Protein AF-0000000067438136 (afdb_homodimer)

pLDDT: mean 88.94, std 15.22, range [42.03, 98.94]

Nearest PDB structures (foldseek):
  2h4u-assembly1_A  TM=8.289E-01  e=6.063E-06  Homo sapiens
  4ord-assembly1_A  TM=8.144E-01  e=1.422E-05  Danio rerio
  5hz4-assembly1_B  TM=9.226E-01  e=1.834E-04  Staphylococcus aureus subsp. aureus Mu50
  3f5o-assembly1_B  TM=8.260E-01  e=6.230E-05  Homo sapiens
  5egj-assembly1_A  TM=9.379E-01  e=4.063E-04  Staphylococcus aureus subsp. aureus Mu50

Sequence (374 aa):
MDPHSTVLQHPYYIYLRDESQLTQVHHALQIDESKNKVSLTGNTLSGEHKIAKHPVIFSMVEHLENSNELNENKLTAIFHLGSEVCGHPGIVHGGMLATLLDENLCRCAFPLFSGKIGVTASLKIDYRSPTLANSFVVLKAWTTSKSGRKVHVKGIIETLSMNSDAPKLLAEAEMLVIEPRWADKLSMDPHSTVLQHPYYIYLRDESQLTQVHHALQIDESKNKVSLTGNTLSGEHKIAKHPVIFSMVEHLENSNELNENKLTAIFHLGSEVCGHPGIVHGGMLATLLDENLCRCAFPLFSGKIGVTASLKIDYRSPTLANSFVVLKAWTTSKSGRKVHVKGIIETLSMNSDAPKLLAEAEMLVIEPRWADKLS

Foldseek 3Di:
DAPVVVLCPDPVNVVQVPPPQKDKDFVVVPDDPVVQCVDVVSHVQEDDQGWDPDKIKIWGDDPPPPDPQQQGIKMKIKTAGGQVQCPDGFFHDPVSVVVVCLVVQLQSCQVVDPLSDWDWPDKDKDFDDTDTHRFMKMKMKTWRDDDVQKTKMKMWIWGDDDPPDDIDTGMIMITIIGDDPCSVVVD/DAPVVVLCPDPVVVVQVPDPQKDKDFVPVPDDPVVQCVDVVSHVQEDDQGWDPDKIKIWGDDPPPPDQQQQGIKMKIKTAGGQVQCPDGFFHDPVSVVVVCLVVQLQSCQVVDPLSDWDWPDKDKDFDDTDTHRFMKMKMKTWGDDDVQKTKMKMWIWGDDDPPDDIDTGMIMITIIGDDPCSVVVD

Structure (mmCIF, N/CA/C/O backbone):
data_AF-0000000067438136-model_v1
#
loop_
_entity.id
_entity.type
_entity.pdbx_description
1 polymer 'Thioesterase domain-containing protein'
#
loop_
_atom_site.group_PDB
_atom_site.id
_atom_site.type_symbol
_atom_site.label_atom_id
_atom_site.label_alt_id
_atom_site.label_comp_id
_atom_site.label_asym_id
_atom_site.label_entity_id
_atom_site.label_seq_id
_atom_site.pdbx_PDB_ins_code
_atom_site.Cartn_x
_atom_site.Cartn_y
_atom_site.Cartn_z
_atom_site.occupancy
_atom_site.B_iso_or_equiv
_atom_site.auth_seq_id
_atom_site.auth_comp_id
_atom_site.auth_asym_id
_atom_site.auth_atom_id
_atom_site.pdbx_PDB_model_num
ATOM 1 N N . MET A 1 1 ? 14.586 10.852 22.656 1 76.56 1 MET A N 1
ATOM 2 C CA . MET A 1 1 ? 13.266 11.477 22.719 1 76.56 1 MET A CA 1
ATOM 3 C C . MET A 1 1 ? 12.266 10.734 21.844 1 76.56 1 MET A C 1
ATOM 5 O O . MET A 1 1 ? 12.633 10.188 20.812 1 76.56 1 MET A O 1
ATOM 9 N N . ASP A 1 2 ? 11.102 10.562 22.328 1 92.31 2 ASP A N 1
ATOM 10 C CA . ASP A 1 2 ? 10.062 9.867 21.578 1 92.31 2 ASP A CA 1
ATOM 11 C C . ASP A 1 2 ? 9.68 10.664 20.328 1 92.31 2 ASP A C 1
ATOM 13 O O . ASP A 1 2 ? 9.727 11.898 20.328 1 92.31 2 ASP A O 1
ATOM 17 N N . PRO A 1 3 ? 9.414 10.023 19.25 1 94.56 3 PRO A N 1
ATOM 18 C CA . PRO A 1 3 ? 9.109 10.672 17.969 1 94.56 3 PRO A CA 1
ATOM 19 C C . PRO A 1 3 ? 8.023 11.742 18.109 1 94.56 3 PRO A C 1
ATOM 21 O O . PRO A 1 3 ? 8.125 12.805 17.484 1 94.56 3 PRO A O 1
ATOM 24 N N . HIS A 1 4 ? 7.066 11.508 18.922 1 94.62 4 HIS A N 1
ATOM 25 C CA . HIS A 1 4 ? 5.984 12.469 19.062 1 94.62 4 HIS A CA 1
ATOM 26 C C . HIS A 1 4 ? 6.484 13.781 19.672 1 94.62 4 HIS A C 1
ATOM 28 O O . HIS A 1 4 ? 6.18 14.859 19.156 1 94.62 4 HIS A O 1
ATOM 34 N N . SER A 1 5 ? 7.246 13.672 20.672 1 95.62 5 SER A N 1
ATOM 35 C CA . SER A 1 5 ? 7.809 14.852 21.312 1 95.62 5 SER A CA 1
ATOM 36 C C . SER A 1 5 ? 8.711 15.633 20.359 1 95.62 5 SER A C 1
ATOM 38 O O . SER A 1 5 ? 8.727 16.859 20.375 1 95.62 5 SER A O 1
ATOM 40 N N . THR A 1 6 ? 9.422 14.898 19.547 1 95.12 6 THR A N 1
ATOM 41 C CA . THR A 1 6 ? 10.289 15.523 18.562 1 95.12 6 THR A CA 1
ATOM 42 C C . THR A 1 6 ? 9.477 16.359 17.578 1 95.12 6 THR A C 1
ATOM 44 O O . THR A 1 6 ? 9.844 17.5 17.266 1 95.12 6 THR A O 1
ATOM 47 N N . VAL A 1 7 ? 8.312 15.844 17.094 1 95.94 7 VAL A N 1
ATOM 48 C CA . VAL A 1 7 ? 7.477 16.531 16.125 1 95.94 7 VAL A CA 1
ATOM 49 C C . VAL A 1 7 ? 6.879 17.797 16.75 1 95.94 7 VAL A C 1
ATOM 51 O O . VAL A 1 7 ? 6.855 18.859 16.125 1 95.94 7 VAL A O 1
ATOM 54 N N . LEU A 1 8 ? 6.496 17.734 18.062 1 95.5 8 LEU A N 1
ATOM 55 C CA . LEU A 1 8 ? 5.816 18.844 18.734 1 95.5 8 LEU A CA 1
ATOM 56 C C . LEU A 1 8 ? 6.75 20.031 18.906 1 95.5 8 LEU A C 1
ATOM 58 O O . LEU A 1 8 ? 6.297 21.156 19.125 1 95.5 8 LEU A O 1
ATOM 62 N N . GLN A 1 9 ? 8.023 19.734 18.797 1 95.75 9 GLN A N 1
ATOM 63 C CA . GLN A 1 9 ? 9 20.812 18.953 1 95.75 9 GLN A CA 1
ATOM 64 C C . GLN A 1 9 ? 9.484 21.312 17.609 1 95.75 9 GLN A C 1
ATOM 66 O O . GLN A 1 9 ? 10.188 22.328 17.531 1 95.75 9 GLN A O 1
ATOM 71 N N . HIS A 1 10 ? 9.148 20.656 16.562 1 95.56 10 HIS A N 1
ATOM 72 C CA . HIS A 1 10 ? 9.617 21.016 15.234 1 95.56 10 HIS A CA 1
ATOM 73 C C . HIS A 1 10 ? 8.945 22.297 14.75 1 95.56 10 HIS A C 1
ATOM 75 O O . HIS A 1 10 ? 7.738 22.484 14.922 1 95.56 10 HIS A O 1
ATOM 81 N N . PRO A 1 11 ? 9.719 23.203 14.094 1 94.81 11 PRO A N 1
ATOM 82 C CA . PRO A 1 11 ? 9.156 24.453 13.609 1 94.81 11 PRO A CA 1
ATOM 83 C C . PRO A 1 11 ? 7.977 24.25 12.664 1 94.81 11 PRO A C 1
ATOM 85 O O . PRO A 1 11 ? 7.035 25.047 12.664 1 94.81 11 PRO A O 1
ATOM 88 N N . TYR A 1 12 ? 8.008 23.25 11.891 1 95.06 12 TYR A N 1
ATOM 89 C CA . TYR A 1 12 ? 6.922 23 10.945 1 95.06 12 TYR A CA 1
ATOM 90 C C . TYR A 1 12 ? 5.629 22.688 11.68 1 95.06 12 TYR A C 1
ATOM 92 O O . TYR A 1 12 ? 4.555 23.141 11.281 1 95.06 12 TYR A O 1
ATOM 100 N N . TYR A 1 13 ? 5.723 21.875 12.727 1 96.12 13 TYR A N 1
ATOM 101 C CA . TYR A 1 13 ? 4.547 21.578 13.539 1 96.12 13 TYR A CA 1
ATOM 102 C C . TYR A 1 13 ? 3.986 22.859 14.156 1 96.12 13 TYR A C 1
ATOM 104 O O . TYR A 1 13 ? 2.773 23.078 14.156 1 96.12 13 TYR A O 1
ATOM 112 N N . ILE A 1 14 ? 4.836 23.641 14.695 1 96.12 14 ILE A N 1
ATOM 113 C CA . ILE A 1 14 ? 4.426 24.891 15.312 1 96.12 14 ILE A CA 1
ATOM 114 C C . ILE A 1 14 ? 3.721 25.766 14.289 1 96.12 14 ILE A C 1
ATOM 116 O O . ILE A 1 14 ? 2.691 26.391 14.578 1 96.12 14 ILE A O 1
ATOM 120 N N . TYR A 1 15 ? 4.332 25.812 13.102 1 95.56 15 TYR A N 1
ATOM 121 C CA . TYR A 1 15 ? 3.709 26.547 12.008 1 95.56 15 TYR A CA 1
ATOM 122 C C . TYR A 1 15 ? 2.301 26.031 11.734 1 95.56 15 TYR A C 1
ATOM 124 O O . TYR A 1 15 ? 1.354 26.812 11.648 1 95.56 15 TYR A O 1
ATOM 132 N N . LEU A 1 16 ? 2.072 24.703 11.602 1 95.5 16 LEU A N 1
ATOM 133 C CA . LEU A 1 16 ? 0.771 24.094 11.336 1 95.5 16 LEU A CA 1
ATOM 134 C C . LEU A 1 16 ? -0.209 24.391 12.469 1 95.5 16 LEU A C 1
ATOM 136 O O . LEU A 1 16 ? -1.368 24.734 12.211 1 95.5 16 LEU A O 1
ATOM 140 N N . ARG A 1 17 ? 0.26 24.281 13.656 1 94.81 17 ARG A N 1
ATOM 141 C CA . ARG A 1 17 ? -0.554 24.5 14.844 1 94.81 17 ARG A CA 1
ATOM 142 C C . ARG A 1 17 ? -1.063 25.938 14.914 1 94.81 17 ARG A C 1
ATOM 144 O O . ARG A 1 17 ? -2.195 26.172 15.336 1 94.81 17 ARG A O 1
ATOM 151 N N . ASP A 1 18 ? -0.313 26.844 14.469 1 95.19 18 ASP A N 1
ATOM 152 C CA . ASP A 1 18 ? -0.629 28.266 14.602 1 95.19 18 ASP A CA 1
ATOM 153 C C . ASP A 1 18 ? -1.419 28.766 13.391 1 95.19 18 ASP A C 1
ATOM 155 O O . ASP A 1 18 ? -1.934 29.891 13.398 1 95.19 18 ASP A O 1
ATOM 159 N N . GLU A 1 19 ? -1.467 27.969 12.344 1 91.31 19 GLU A N 1
ATOM 160 C CA . GLU A 1 19 ? -2.238 28.359 11.164 1 91.31 19 GLU A CA 1
ATOM 161 C C . GLU A 1 19 ? -3.736 28.281 11.438 1 91.31 19 GLU A C 1
ATOM 163 O O . GLU A 1 19 ? -4.285 27.203 11.648 1 91.31 19 GLU A O 1
ATOM 168 N N . SER A 1 20 ? -4.43 29.375 11.352 1 86.19 20 SER A N 1
ATOM 169 C CA . SER A 1 20 ? -5.816 29.5 11.789 1 86.19 20 SER A CA 1
ATOM 170 C C . SER A 1 20 ? -6.754 28.672 10.914 1 86.19 20 SER A C 1
ATOM 172 O O . SER A 1 20 ? -7.832 28.266 11.359 1 86.19 20 SER A O 1
ATOM 174 N N . GLN A 1 21 ? -6.434 28.406 9.75 1 87 21 GLN A N 1
ATOM 175 C CA . GLN A 1 21 ? -7.312 27.703 8.82 1 87 21 GLN A CA 1
ATOM 176 C C . GLN A 1 21 ? -7.195 26.188 8.992 1 87 21 GLN A C 1
ATOM 178 O O . GLN A 1 21 ? -7.969 25.438 8.398 1 87 21 GLN A O 1
ATOM 183 N N . LEU A 1 22 ? -6.195 25.75 9.766 1 90 22 LEU A N 1
ATOM 184 C CA . LEU A 1 22 ? -5.953 24.328 9.945 1 90 22 LEU A CA 1
ATOM 185 C C . LEU A 1 22 ? -6.52 23.844 11.273 1 90 22 LEU A C 1
ATOM 187 O O . LEU A 1 22 ? -6.473 24.562 12.273 1 90 22 LEU A O 1
ATOM 191 N N . THR A 1 23 ? -7.082 22.672 11.234 1 90.19 23 THR A N 1
ATOM 192 C CA . THR A 1 23 ? -7.547 21.984 12.438 1 90.19 23 THR A CA 1
ATOM 193 C C . THR A 1 23 ? -6.793 20.688 12.648 1 90.19 23 THR A C 1
ATOM 195 O O . THR A 1 23 ? -6.637 19.891 11.711 1 90.19 23 THR A O 1
ATOM 198 N N . GLN A 1 24 ? -6.254 20.516 13.812 1 90.75 24 GLN A N 1
ATOM 199 C CA . GLN A 1 24 ? -5.613 19.234 14.133 1 90.75 24 GLN A CA 1
ATOM 200 C C . GLN A 1 24 ? -6.652 18.141 14.328 1 90.75 24 GLN A C 1
ATOM 202 O O . GLN A 1 24 ? -7.586 18.297 15.117 1 90.75 24 GLN A O 1
ATOM 207 N N . VAL A 1 25 ? -6.43 17.109 13.523 1 84.31 25 VAL A N 1
ATOM 208 C CA . VAL A 1 25 ? -7.348 15.984 13.562 1 84.31 25 VAL A CA 1
ATOM 209 C C . VAL A 1 25 ? -6.93 15.016 14.672 1 84.31 25 VAL A C 1
ATOM 211 O O . VAL A 1 25 ? -5.742 14.75 14.852 1 84.31 25 VAL A O 1
ATOM 214 N N . HIS A 1 26 ? -7.73 14.641 15.617 1 68.44 26 HIS A N 1
ATOM 215 C CA . HIS A 1 26 ? -7.391 13.719 16.688 1 68.44 26 HIS A CA 1
ATOM 216 C C . HIS A 1 26 ? -7.98 12.336 16.438 1 68.44 26 HIS A C 1
ATOM 218 O O . HIS A 1 26 ? -9.188 12.195 16.234 1 68.44 26 HIS A O 1
ATOM 224 N N . HIS A 1 27 ? -7.422 11.555 15.547 1 55.09 27 HIS A N 1
ATOM 225 C CA . HIS A 1 27 ? -7.945 10.234 15.211 1 55.09 27 HIS A CA 1
ATOM 226 C C . HIS A 1 27 ? -8.156 9.383 16.453 1 55.09 27 HIS A C 1
ATOM 228 O O . HIS A 1 27 ? -9.07 8.562 16.5 1 55.09 27 HIS A O 1
ATOM 234 N N . ALA A 1 28 ? -7.078 9.117 17.266 1 46.91 28 ALA A N 1
ATOM 235 C CA . ALA A 1 28 ? -7.148 8.141 18.344 1 46.91 28 ALA A CA 1
ATOM 236 C C . ALA A 1 28 ? -8.422 8.328 19.172 1 46.91 28 ALA A C 1
ATOM 238 O O . ALA A 1 28 ? -9.008 7.352 19.641 1 46.91 28 ALA A O 1
ATOM 239 N N . LEU A 1 29 ? -8.703 9.5 19.438 1 44.38 29 LEU A N 1
ATOM 240 C CA . LEU A 1 29 ? -9.656 9.68 20.531 1 44.38 29 LEU A CA 1
ATOM 241 C C . LEU A 1 29 ? -11.039 9.172 20.125 1 44.38 29 LEU A C 1
ATOM 243 O O . LEU A 1 29 ? -11.867 8.883 21 1 44.38 29 LEU A O 1
ATOM 247 N N . GLN A 1 30 ? -11.281 9 18.797 1 47.78 30 GLN A N 1
ATOM 248 C CA . GLN A 1 30 ? -12.672 8.625 18.578 1 47.78 30 GLN A CA 1
ATOM 249 C C . GLN A 1 30 ? -12.789 7.168 18.156 1 47.78 30 GLN A C 1
ATOM 251 O O . GLN A 1 30 ? -13.891 6.672 17.906 1 47.78 30 GLN A O 1
ATOM 256 N N . ILE A 1 31 ? -11.602 6.523 17.953 1 52.44 31 ILE A N 1
ATOM 257 C CA . ILE A 1 31 ? -11.836 5.164 17.484 1 52.44 31 ILE A CA 1
ATOM 258 C C . ILE A 1 31 ? -12.094 4.238 18.672 1 52.44 31 ILE A C 1
ATOM 260 O O . ILE A 1 31 ? -11.312 4.219 19.625 1 52.44 31 ILE A O 1
ATOM 264 N N . ASP A 1 32 ? -13.242 3.697 18.656 1 55.53 32 ASP A N 1
ATOM 265 C CA . ASP A 1 32 ? -13.617 2.6 19.547 1 55.53 32 ASP A CA 1
ATOM 266 C C . ASP A 1 32 ? -12.5 1.554 19.625 1 55.53 32 ASP A C 1
ATOM 268 O O . ASP A 1 32 ? -11.945 1.161 18.594 1 55.53 32 ASP A O 1
ATOM 272 N N . GLU A 1 33 ? -11.992 1.316 20.812 1 55.69 33 GLU A N 1
ATOM 273 C CA . GLU A 1 33 ? -10.922 0.364 21.094 1 55.69 33 GLU A CA 1
ATOM 274 C C . GLU A 1 33 ? -11.086 -0.914 20.281 1 55.69 33 GLU A C 1
ATOM 276 O O . GLU A 1 33 ? -10.094 -1.503 19.844 1 55.69 33 GLU A O 1
ATOM 281 N N . SER A 1 34 ? -12.375 -1.418 20.203 1 55.47 34 SER A N 1
ATOM 282 C CA . SER A 1 34 ? -12.602 -2.668 19.484 1 55.47 34 SER A CA 1
ATOM 283 C C . SER A 1 34 ? -12.242 -2.533 18.016 1 55.47 34 SER A C 1
ATOM 285 O O . SER A 1 34 ? -11.742 -3.48 17.406 1 55.47 34 SER A O 1
ATOM 287 N N . LYS A 1 35 ? -12.453 -1.357 17.438 1 60.62 35 LYS A N 1
ATOM 288 C CA . LYS A 1 35 ? -12.172 -1.143 16.031 1 60.62 35 LYS A CA 1
ATOM 289 C C . LYS A 1 35 ? -10.672 -0.999 15.773 1 60.62 35 LYS A C 1
ATOM 291 O O . LYS A 1 35 ? -10.188 -1.335 14.695 1 60.62 35 LYS A O 1
ATOM 296 N N . ASN A 1 36 ? -10.078 -0.774 16.906 1 69.12 36 ASN A N 1
ATOM 297 C CA . ASN A 1 36 ? -8.648 -0.502 16.781 1 69.12 36 ASN A CA 1
ATOM 298 C C . ASN A 1 36 ? -7.848 -1.787 16.578 1 69.12 36 ASN A C 1
ATOM 300 O O . ASN A 1 36 ? -6.852 -1.796 15.859 1 69.12 36 ASN A O 1
ATOM 304 N N . LYS A 1 37 ? -8.43 -2.938 17.031 1 79 37 LYS A N 1
ATOM 305 C CA . LYS A 1 37 ? -7.637 -4.16 16.969 1 79 37 LYS A CA 1
ATOM 306 C C . LYS A 1 37 ? -7.57 -4.707 15.555 1 79 37 LYS A C 1
ATOM 308 O O . LYS A 1 37 ? -6.605 -5.375 15.188 1 79 37 LYS A O 1
ATOM 313 N N . VAL A 1 38 ? -8.445 -4.266 14.766 1 89.25 38 VAL A N 1
ATOM 314 C CA . VAL A 1 38 ? -8.531 -4.855 13.438 1 89.25 38 VAL A CA 1
ATOM 315 C C . VAL A 1 38 ? -8.023 -3.857 12.398 1 89.25 38 VAL A C 1
ATOM 317 O O . VAL A 1 38 ? -8.008 -4.152 11.203 1 89.25 38 VAL A O 1
ATOM 320 N N . SER A 1 39 ? -7.496 -2.773 12.844 1 93.56 39 SER A N 1
ATOM 321 C CA . SER A 1 39 ? -7.094 -1.688 11.953 1 93.56 39 SER A CA 1
ATOM 322 C C . SER A 1 39 ? -5.648 -1.86 11.484 1 93.56 39 SER A C 1
ATOM 324 O O . SER A 1 39 ? -4.734 -1.939 12.305 1 93.56 39 SER A O 1
ATOM 326 N N . LEU A 1 40 ? -5.453 -1.845 10.188 1 97.12 40 LEU A N 1
ATOM 327 C CA . LEU A 1 40 ? -4.117 -1.949 9.609 1 97.12 40 LEU A CA 1
ATOM 328 C C . LEU A 1 40 ? -3.221 -0.822 10.117 1 97.12 40 LEU A C 1
ATOM 330 O O . LEU A 1 40 ? -2.176 -1.076 10.719 1 97.12 40 LEU A O 1
ATOM 334 N N . THR A 1 41 ? -3.617 0.44 9.977 1 95.62 41 THR A N 1
ATOM 335 C CA . THR A 1 41 ? -2.764 1.579 10.297 1 95.62 41 THR A CA 1
ATOM 336 C C . THR A 1 41 ? -2.854 1.92 11.781 1 95.62 41 THR A C 1
ATOM 338 O O . THR A 1 41 ? -1.868 2.35 12.383 1 95.62 41 THR A O 1
ATOM 341 N N . GLY A 1 42 ? -4.027 1.694 12.336 1 93.12 42 GLY A N 1
ATOM 342 C CA . GLY A 1 42 ? -4.242 2.096 13.719 1 93.12 42 GLY A CA 1
ATOM 343 C C . GLY A 1 42 ? -3.691 1.099 14.719 1 93.12 42 GLY A C 1
ATOM 344 O O . GLY A 1 42 ? -3.463 1.441 15.883 1 93.12 42 GLY A O 1
ATOM 345 N N . ASN A 1 43 ? -3.443 -0.117 14.273 1 94.5 43 ASN A N 1
ATOM 346 C CA . ASN A 1 43 ? -2.986 -1.144 15.203 1 94.5 43 ASN A CA 1
ATOM 347 C C . ASN A 1 43 ? -1.805 -1.927 14.641 1 94.5 43 ASN A C 1
ATOM 349 O O . ASN A 1 43 ? -0.672 -1.765 15.102 1 94.5 43 ASN A O 1
ATOM 353 N N . THR A 1 44 ? -1.98 -2.643 13.617 1 96.81 44 THR A N 1
ATOM 354 C CA . THR A 1 44 ? -0.986 -3.574 13.094 1 96.81 44 THR A CA 1
ATOM 355 C C . THR A 1 44 ? 0.305 -2.844 12.734 1 96.81 44 THR A C 1
ATOM 357 O O . THR A 1 44 ? 1.399 -3.328 13.031 1 96.81 44 THR A O 1
ATOM 360 N N . LEU A 1 45 ? 0.151 -1.653 12.141 1 97.75 45 LEU A N 1
ATOM 361 C CA . LEU A 1 45 ? 1.32 -0.913 11.68 1 97.75 45 LEU A CA 1
ATOM 362 C C . LEU A 1 45 ? 1.722 0.156 12.688 1 97.75 45 LEU A C 1
ATOM 364 O O . LEU A 1 45 ? 2.686 0.893 12.469 1 97.75 45 LEU A O 1
ATOM 368 N N . SER A 1 46 ? 0.978 0.243 13.773 1 96.25 46 SER A N 1
ATOM 369 C CA . SER A 1 46 ? 1.261 1.248 14.797 1 96.25 46 SER A CA 1
ATOM 370 C C . SER A 1 46 ? 2.119 0.673 15.914 1 96.25 46 SER A C 1
ATOM 372 O O . SER A 1 46 ? 1.846 -0.42 16.422 1 96.25 46 SER A O 1
ATOM 374 N N . GLY A 1 47 ? 3.209 1.304 16.281 1 95 47 GLY A N 1
ATOM 375 C CA . GLY A 1 47 ? 4.023 0.849 17.391 1 95 47 GLY A CA 1
ATOM 376 C C . GLY A 1 47 ? 5.477 1.265 17.281 1 95 47 GLY A C 1
ATOM 377 O O . GLY A 1 47 ? 5.863 1.94 16.328 1 95 47 GLY A O 1
ATOM 378 N N . GLU A 1 48 ? 6.152 0.679 18.25 1 92.81 48 GLU A N 1
ATOM 379 C CA . GLU A 1 48 ? 7.586 0.943 18.266 1 92.81 48 GLU A CA 1
ATOM 380 C C . GLU A 1 48 ? 8.273 0.367 17.031 1 92.81 48 GLU A C 1
ATOM 382 O O . GLU A 1 48 ? 8.062 -0.798 16.688 1 92.81 48 GLU A O 1
ATOM 387 N N . HIS A 1 49 ? 9 1.086 16.25 1 95.69 49 HIS A N 1
ATOM 388 C CA . HIS A 1 49 ? 9.812 0.7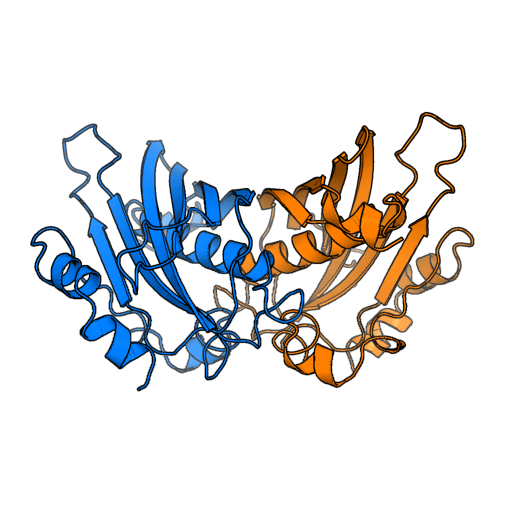24 15.086 1 95.69 49 HIS A CA 1
ATOM 389 C C . HIS A 1 49 ? 8.961 0.578 13.836 1 95.69 49 HIS A C 1
ATOM 391 O O . HIS A 1 49 ? 9.438 0.1 12.805 1 95.69 49 HIS A O 1
ATOM 397 N N . LYS A 1 50 ? 7.633 0.881 13.992 1 97.94 50 LYS A N 1
ATOM 398 C CA . LYS A 1 50 ? 6.695 0.918 12.875 1 97.94 50 LYS A CA 1
ATOM 399 C C . LYS A 1 50 ? 6.242 2.348 12.586 1 97.94 50 LYS A C 1
ATOM 401 O O . LYS A 1 50 ? 7.07 3.252 12.461 1 97.94 50 LYS A O 1
ATOM 406 N N . ILE A 1 51 ? 4.957 2.584 12.422 1 97.75 51 ILE A N 1
ATOM 407 C CA . ILE A 1 51 ? 4.465 3.957 12.484 1 97.75 51 ILE A CA 1
ATOM 408 C C . ILE A 1 51 ? 4.387 4.406 13.945 1 97.75 51 ILE A C 1
ATOM 410 O O . ILE A 1 51 ? 3.65 3.82 14.742 1 97.75 51 ILE A O 1
ATOM 414 N N . ALA A 1 52 ? 5.176 5.398 14.242 1 97 52 ALA A N 1
ATOM 415 C CA . ALA A 1 52 ? 5.184 5.883 15.617 1 97 52 ALA A CA 1
ATOM 416 C C . ALA A 1 52 ? 3.783 6.285 16.062 1 97 52 ALA A C 1
ATOM 418 O O . ALA A 1 52 ? 3.027 6.887 15.305 1 97 52 ALA A O 1
ATOM 419 N N . LYS A 1 53 ? 3.557 5.965 17.344 1 93.06 53 LYS A N 1
ATOM 420 C CA . LYS A 1 53 ? 2.252 6.309 17.906 1 93.06 53 LYS A CA 1
ATOM 421 C C . LYS A 1 53 ? 2.043 7.816 17.938 1 93.06 53 LYS A C 1
ATOM 423 O O . LYS A 1 53 ? 3.004 8.578 18.062 1 93.06 53 LYS A O 1
ATOM 428 N N . HIS A 1 54 ? 0.765 8.172 17.703 1 89.81 54 HIS A N 1
ATOM 429 C CA . HIS A 1 54 ? 0.287 9.547 17.797 1 89.81 54 HIS A CA 1
ATOM 430 C C . HIS A 1 54 ? 0.804 10.391 16.625 1 89.81 54 HIS A C 1
ATOM 432 O O . HIS A 1 54 ? 1.428 11.43 16.844 1 89.81 54 HIS A O 1
ATOM 438 N N . PRO A 1 55 ? 0.568 10.023 15.414 1 92.88 55 PRO A N 1
ATOM 439 C CA . PRO A 1 55 ? 0.876 10.93 14.305 1 92.88 55 PRO A CA 1
ATOM 440 C C . PRO A 1 55 ? 0.151 12.273 14.414 1 92.88 55 PRO A C 1
ATOM 442 O O . PRO A 1 55 ? -0.882 12.359 15.078 1 92.88 55 PRO A O 1
ATOM 445 N N . VAL A 1 56 ? 0.708 13.297 13.859 1 94.25 56 VAL A N 1
ATOM 446 C CA . VAL A 1 56 ? 0.084 14.617 13.844 1 94.25 56 VAL A CA 1
ATOM 447 C C . VAL A 1 56 ? -0.589 14.852 12.492 1 94.25 56 VAL A C 1
ATOM 449 O O . VAL A 1 56 ? 0.048 14.727 11.445 1 94.25 56 VAL A O 1
ATOM 452 N N . ILE A 1 57 ? -1.865 15.164 12.539 1 96 57 ILE A N 1
ATOM 453 C CA . ILE A 1 57 ? -2.623 15.367 11.305 1 96 57 ILE A CA 1
ATOM 454 C C . ILE A 1 57 ? -3.402 16.672 11.391 1 96 57 ILE A C 1
ATOM 456 O O . ILE A 1 57 ? -4.07 16.953 12.391 1 96 57 ILE A O 1
ATOM 460 N N . PHE A 1 58 ? -3.25 17.5 10.406 1 95.06 58 PHE A N 1
ATOM 461 C CA . PHE A 1 58 ? -4.004 18.734 10.258 1 95.06 58 PHE A CA 1
ATOM 462 C C . PHE A 1 58 ? -4.859 18.703 8.992 1 95.06 58 PHE A C 1
ATOM 464 O O . PHE A 1 58 ? -4.43 18.188 7.965 1 95.06 58 PHE A O 1
ATOM 471 N N . SER A 1 59 ? -6.004 19.219 9.062 1 92.69 59 SER A N 1
ATOM 472 C CA . SER A 1 59 ? -6.891 19.281 7.91 1 92.69 59 SER A CA 1
ATOM 473 C C . SER A 1 59 ? -7.477 20.688 7.742 1 92.69 59 SER A C 1
ATOM 475 O O . SER A 1 59 ? -7.598 21.438 8.711 1 92.69 59 SER A O 1
ATOM 477 N N . MET A 1 60 ? -7.672 21.031 6.555 1 89.31 60 MET A N 1
ATOM 478 C CA . MET A 1 60 ? -8.422 22.219 6.164 1 89.31 60 MET A CA 1
ATOM 479 C C . MET A 1 60 ? -9.617 21.859 5.293 1 89.31 60 MET A C 1
ATOM 481 O O . MET A 1 60 ? -9.453 21.234 4.234 1 89.31 60 MET A O 1
ATOM 485 N N . VAL A 1 61 ? -10.766 22.078 5.871 1 79.69 61 VAL A N 1
ATOM 486 C CA . VAL A 1 61 ? -11.984 21.844 5.098 1 79.69 61 VAL A CA 1
ATOM 487 C C . VAL A 1 61 ? -12.664 23.172 4.781 1 79.69 61 VAL A C 1
ATOM 489 O O . VAL A 1 61 ? -13.055 23.906 5.688 1 79.69 61 VAL A O 1
ATOM 492 N N . GLU A 1 62 ? -12.406 23.656 3.689 1 68.75 62 GLU A N 1
ATOM 493 C CA . GLU A 1 62 ? -13.117 24.891 3.361 1 68.75 62 GLU A CA 1
ATOM 494 C C . GLU A 1 62 ? -14.562 24.609 2.961 1 68.75 62 GLU A C 1
ATOM 496 O O . GLU A 1 62 ? -14.852 23.578 2.357 1 68.75 62 GLU A O 1
ATOM 501 N N . HIS A 1 63 ? -15.5 25.125 3.756 1 54.75 63 HIS A N 1
ATOM 502 C CA . HIS A 1 63 ? -16.922 25.047 3.443 1 54.75 63 HIS A CA 1
ATOM 503 C C . HIS A 1 63 ? -17.156 25.109 1.938 1 54.75 63 HIS A C 1
ATOM 505 O O . HIS A 1 63 ? -16.719 26.047 1.275 1 54.75 63 HIS A O 1
ATOM 511 N N . LEU A 1 64 ? -17.125 23.922 1.292 1 49.59 64 LEU A N 1
ATOM 512 C CA . LEU A 1 64 ? -17.484 23.797 -0.114 1 49.59 64 LEU A CA 1
ATOM 513 C C . LEU A 1 64 ? -18.641 24.75 -0.456 1 49.59 64 LEU A C 1
ATOM 515 O O . LEU A 1 64 ? -19.234 24.641 -1.529 1 49.59 64 LEU A O 1
ATOM 519 N N . GLU A 1 65 ? -19.172 25.547 0.479 1 44.34 65 GLU A N 1
ATOM 520 C CA . GLU A 1 65 ? -20.281 26.281 -0.114 1 44.34 65 GLU A CA 1
ATOM 521 C C . GLU A 1 65 ? -19.938 26.75 -1.528 1 44.34 65 GLU A C 1
ATOM 523 O O . GLU A 1 65 ? -20.141 26 -2.492 1 44.34 65 GLU A O 1
ATOM 528 N N . ASN A 1 66 ? -19.984 28.188 -1.781 1 42.56 66 ASN A N 1
ATOM 529 C CA . ASN A 1 66 ? -20.172 28.859 -3.066 1 42.56 66 ASN A CA 1
ATOM 530 C C . ASN A 1 66 ? -18.922 28.766 -3.932 1 42.56 66 ASN A C 1
ATOM 532 O O . ASN A 1 66 ? -18.844 29.391 -4.988 1 42.56 66 ASN A O 1
ATOM 536 N N . SER A 1 67 ? -17.703 28.484 -3.322 1 45.5 67 SER A N 1
ATOM 537 C CA . SER A 1 67 ? -16.625 28.766 -4.254 1 45.5 67 SER A CA 1
ATOM 538 C C . SER A 1 67 ? -16.281 27.547 -5.09 1 45.5 67 SER A C 1
ATOM 540 O O . SER A 1 67 ? -16.422 26.406 -4.625 1 45.5 67 SER A O 1
ATOM 542 N N . ASN A 1 68 ? -16.359 27.547 -6.34 1 46.25 68 ASN A N 1
ATOM 543 C CA . ASN A 1 68 ? -15.891 26.688 -7.426 1 46.25 68 ASN A CA 1
ATOM 544 C C . ASN A 1 68 ? -14.492 26.156 -7.16 1 46.25 68 ASN A C 1
ATOM 546 O O . ASN A 1 68 ? -13.922 25.453 -8 1 46.25 68 ASN A O 1
ATOM 550 N N . GLU A 1 69 ? -13.719 26.75 -6.242 1 49.81 69 GLU A N 1
ATOM 551 C CA . GLU A 1 69 ? -12.32 26.344 -6.227 1 49.81 69 GLU A CA 1
ATOM 552 C C . GLU A 1 69 ? -12.102 25.125 -5.344 1 49.81 69 GLU A C 1
ATOM 554 O O . GLU A 1 69 ? -12.25 25.188 -4.121 1 49.81 69 GLU A O 1
ATOM 559 N N . LEU A 1 70 ? -12.383 23.984 -5.68 1 52 70 LEU A N 1
ATOM 560 C CA . LEU A 1 70 ? -12.258 22.656 -5.086 1 52 70 LEU A CA 1
ATOM 561 C C . LEU A 1 70 ? -10.906 22.484 -4.395 1 52 70 LEU A C 1
ATOM 563 O O . LEU A 1 70 ? -10.766 21.641 -3.506 1 52 70 LEU A O 1
ATOM 567 N N . ASN A 1 71 ? -9.82 23.281 -4.746 1 56.19 71 ASN A N 1
ATOM 568 C CA . ASN A 1 71 ? -8.531 23.031 -4.094 1 56.19 71 ASN A CA 1
ATOM 569 C C . ASN A 1 71 ? -8.57 23.422 -2.617 1 56.19 71 ASN A C 1
ATOM 571 O O . ASN A 1 71 ? -7.574 23.891 -2.066 1 56.19 71 ASN A O 1
ATOM 575 N N . GLU A 1 72 ? -9.781 23.234 -1.999 1 66.56 72 GLU A N 1
ATOM 576 C CA . GLU A 1 72 ? -10.008 23.859 -0.702 1 66.56 72 GLU A CA 1
ATOM 577 C C . GLU A 1 72 ? -9.75 22.875 0.44 1 66.56 72 GLU A C 1
ATOM 579 O O . GLU A 1 72 ? -9.266 23.266 1.502 1 66.56 72 GLU A O 1
ATOM 584 N N . ASN A 1 73 ? -9.781 21.594 0.04 1 86.69 73 ASN A N 1
ATOM 585 C CA . ASN A 1 73 ? -9.555 20.672 1.146 1 86.69 73 ASN A CA 1
ATOM 586 C C . ASN A 1 73 ? -8.133 20.141 1.15 1 86.69 73 ASN A C 1
ATOM 588 O O . ASN A 1 73 ? -7.629 19.672 0.121 1 86.69 73 ASN A O 1
ATOM 592 N N . LYS A 1 74 ? -7.559 20.375 2.25 1 94.5 74 LYS A N 1
ATOM 593 C CA . LYS A 1 74 ? -6.168 19.969 2.393 1 94.5 74 LYS A CA 1
ATOM 594 C C . LYS A 1 74 ? -5.961 19.156 3.67 1 94.5 74 LYS A C 1
ATOM 596 O O . LYS A 1 74 ? -6.688 19.344 4.652 1 94.5 74 LYS A O 1
ATOM 601 N N . LEU A 1 75 ? -5.031 18.281 3.631 1 96.31 75 LEU A N 1
ATOM 602 C CA . LEU A 1 75 ? -4.605 17.516 4.789 1 96.31 75 LEU A CA 1
ATOM 603 C C . LEU A 1 75 ? -3.084 17.406 4.844 1 96.31 75 LEU A C 1
ATOM 605 O O . LEU A 1 75 ? -2.438 17.172 3.818 1 96.31 75 LEU A O 1
ATOM 609 N N . THR A 1 76 ? -2.484 17.703 6 1 97.69 76 THR A N 1
ATOM 610 C CA . THR A 1 76 ? -1.061 17.5 6.254 1 97.69 76 THR A CA 1
ATOM 611 C C . THR A 1 76 ? -0.845 16.562 7.434 1 97.69 76 THR A C 1
ATOM 613 O O . THR A 1 76 ? -1.449 16.734 8.492 1 97.69 76 THR A O 1
ATOM 616 N N . ALA A 1 77 ? -0.01 15.578 7.227 1 97.88 77 ALA A N 1
ATOM 617 C CA . ALA A 1 77 ? 0.284 14.609 8.273 1 97.88 77 ALA A CA 1
ATOM 618 C C . ALA A 1 77 ? 1.789 14.43 8.445 1 97.88 77 ALA A C 1
ATOM 620 O O . ALA A 1 77 ? 2.535 14.406 7.469 1 97.88 77 ALA A O 1
ATOM 621 N N . ILE A 1 78 ? 2.223 14.312 9.68 1 97.81 78 ILE A N 1
ATOM 622 C CA . ILE A 1 78 ? 3.617 14.031 10.008 1 97.81 78 ILE A CA 1
ATOM 623 C C . ILE A 1 78 ? 3.732 12.656 10.656 1 97.81 78 ILE A C 1
ATOM 625 O O . ILE A 1 78 ? 3.029 12.352 11.625 1 97.81 78 ILE A O 1
ATOM 629 N N . PHE A 1 79 ? 4.645 11.836 10.086 1 97.88 79 PHE A N 1
ATOM 630 C CA . PHE A 1 79 ? 4.863 10.484 10.586 1 97.88 79 PHE A CA 1
ATOM 631 C C . PHE A 1 79 ? 6.336 10.258 10.898 1 97.88 79 PHE A C 1
ATOM 633 O O . PHE A 1 79 ? 7.211 10.859 10.273 1 97.88 79 PHE A O 1
ATOM 640 N N . HIS A 1 80 ? 6.578 9.438 11.852 1 98.31 80 HIS A N 1
ATOM 641 C CA . HIS A 1 80 ? 7.863 8.766 11.992 1 98.31 80 HIS A CA 1
ATOM 642 C C . HIS A 1 80 ? 7.758 7.289 11.609 1 98.31 80 HIS A C 1
ATOM 644 O O . HIS A 1 80 ? 6.875 6.578 12.094 1 98.31 80 HIS A O 1
ATOM 650 N N . LEU A 1 81 ? 8.625 6.844 10.703 1 98.5 81 LEU A N 1
ATOM 651 C CA . LEU A 1 81 ? 8.633 5.469 10.203 1 98.5 81 LEU A CA 1
ATOM 652 C C . LEU A 1 81 ? 9.859 4.719 10.703 1 98.5 81 LEU A C 1
ATOM 654 O O . LEU A 1 81 ? 10.992 5.137 10.453 1 98.5 81 LEU A O 1
ATOM 658 N N . GLY A 1 82 ? 9.609 3.639 11.359 1 98 82 GLY A N 1
ATOM 659 C CA . GLY A 1 82 ? 10.688 2.873 11.969 1 98 82 GLY A CA 1
ATOM 660 C C . GLY A 1 82 ? 11.258 1.817 11.039 1 98 82 GLY A C 1
ATOM 661 O O . GLY A 1 82 ? 11.016 1.843 9.836 1 98 82 GLY A O 1
ATOM 662 N N . SER A 1 83 ? 12.008 0.872 11.617 1 97.75 83 SER A N 1
ATOM 663 C CA . SER A 1 83 ? 12.797 -0.077 10.844 1 97.75 83 SER A CA 1
ATOM 664 C C . SER A 1 83 ? 11.992 -1.324 10.5 1 97.75 83 SER A C 1
ATOM 666 O O . SER A 1 83 ? 12.406 -2.131 9.664 1 97.75 83 SER A O 1
ATOM 668 N N . GLU A 1 84 ? 10.836 -1.537 11.109 1 97.81 84 GLU A N 1
ATOM 669 C CA . GLU A 1 84 ? 10.109 -2.789 10.93 1 97.81 84 GLU A CA 1
ATOM 670 C C . GLU A 1 84 ? 9.109 -2.686 9.781 1 97.81 84 GLU A C 1
ATOM 672 O O . GLU A 1 84 ? 8.25 -3.557 9.617 1 97.81 84 GLU A O 1
ATOM 677 N N . VAL A 1 85 ? 9.211 -1.586 9.008 1 98.38 85 VAL A N 1
ATOM 678 C CA . VAL A 1 85 ? 8.312 -1.416 7.875 1 98.38 85 VAL A CA 1
ATOM 679 C C . VAL A 1 85 ? 9.117 -1.325 6.582 1 98.38 85 VAL A C 1
ATOM 681 O O . VAL A 1 85 ? 8.68 -0.706 5.609 1 98.38 85 VAL A O 1
ATOM 684 N N . CYS A 1 86 ? 10.281 -1.962 6.555 1 97.5 86 CYS A N 1
ATOM 685 C CA . CYS A 1 86 ? 11.219 -1.877 5.441 1 97.5 86 CYS A CA 1
ATOM 686 C C . CYS A 1 86 ? 10.945 -2.969 4.414 1 97.5 86 CYS A C 1
ATOM 688 O O . CYS A 1 86 ? 10.383 -4.012 4.746 1 97.5 86 CYS A O 1
ATOM 690 N N . GLY A 1 87 ? 11.312 -2.686 3.168 1 94.25 87 GLY A N 1
ATOM 691 C CA . GLY A 1 87 ? 11.453 -3.688 2.123 1 94.25 87 GLY A CA 1
ATOM 692 C C . GLY A 1 87 ? 12.852 -4.27 2.043 1 94.25 87 GLY A C 1
ATOM 693 O O . GLY A 1 87 ? 13.023 -5.488 2.08 1 94.25 87 GLY A O 1
ATOM 694 N N . HIS A 1 88 ? 13.797 -3.424 1.881 1 90.88 88 HIS A N 1
ATOM 695 C CA . HIS A 1 88 ? 15.219 -3.676 2.09 1 90.88 88 HIS A CA 1
ATOM 696 C C . HIS A 1 88 ? 15.703 -3.061 3.398 1 90.88 88 HIS A C 1
ATOM 698 O O . HIS A 1 88 ? 15.188 -2.025 3.828 1 90.88 88 HIS A O 1
ATOM 704 N N . PRO A 1 89 ? 16.609 -3.715 4.008 1 92.12 89 PRO A N 1
ATOM 705 C CA . PRO A 1 89 ? 17.078 -3.131 5.27 1 92.12 89 PRO A CA 1
ATOM 706 C C . PRO A 1 89 ? 17.422 -1.65 5.141 1 92.12 89 PRO A C 1
ATOM 708 O O . PRO A 1 89 ? 18.234 -1.275 4.289 1 92.12 89 PRO A O 1
ATOM 711 N N . GLY A 1 90 ? 16.734 -0.836 5.961 1 96.38 90 GLY A N 1
ATOM 712 C CA . GLY A 1 90 ? 17.031 0.586 6.023 1 96.38 90 GLY A CA 1
ATOM 713 C C . GLY A 1 90 ? 16.188 1.413 5.07 1 96.38 90 GLY A C 1
ATOM 714 O O . GLY A 1 90 ? 16.219 2.645 5.113 1 96.38 90 GLY A O 1
ATOM 715 N N . ILE A 1 91 ? 15.461 0.72 4.188 1 97.38 91 ILE A N 1
ATOM 716 C CA . ILE A 1 91 ? 14.625 1.414 3.219 1 97.38 91 ILE A CA 1
ATOM 717 C C . ILE A 1 91 ? 13.164 1.013 3.418 1 97.38 91 ILE A C 1
ATOM 719 O O . ILE A 1 91 ? 12.812 -0.165 3.303 1 97.38 91 ILE A O 1
ATOM 723 N N . VAL A 1 92 ? 12.344 1.989 3.695 1 98.5 92 VAL A N 1
ATOM 724 C CA . VAL A 1 92 ? 10.922 1.748 3.926 1 98.5 92 VAL A CA 1
ATOM 725 C C . VAL A 1 92 ? 10.289 1.127 2.68 1 98.5 92 VAL A C 1
ATOM 727 O O . VAL A 1 92 ? 10.586 1.544 1.557 1 98.5 92 VAL A O 1
ATOM 730 N N . HIS A 1 93 ? 9.508 0.114 2.873 1 98.44 93 HIS A N 1
ATOM 731 C CA . HIS A 1 93 ? 8.828 -0.586 1.789 1 98.44 93 HIS A CA 1
ATOM 732 C C . HIS A 1 93 ? 7.902 0.351 1.025 1 98.44 93 HIS A C 1
ATOM 734 O O . HIS A 1 93 ? 7.16 1.128 1.633 1 98.44 93 HIS A O 1
ATOM 740 N N . GLY A 1 94 ? 7.887 0.3 -0.284 1 98.56 94 GLY A N 1
ATOM 741 C CA . GLY A 1 94 ? 6.965 1.098 -1.076 1 98.56 94 GLY A CA 1
ATOM 742 C C . GLY A 1 94 ? 5.512 0.879 -0.7 1 98.56 94 GLY A C 1
ATOM 743 O O . GLY A 1 94 ? 4.691 1.797 -0.799 1 98.56 94 GLY A O 1
ATOM 744 N N . GLY A 1 95 ? 5.148 -0.311 -0.33 1 98.69 95 GLY A N 1
ATOM 745 C CA . GLY A 1 95 ? 3.801 -0.622 0.127 1 98.69 95 GLY A CA 1
ATOM 746 C C . GLY A 1 95 ? 3.398 0.153 1.368 1 98.69 95 GLY A C 1
ATOM 747 O O . GLY A 1 95 ? 2.221 0.466 1.556 1 98.69 95 GLY A O 1
ATOM 748 N N . MET A 1 96 ? 4.309 0.431 2.232 1 98.81 96 MET A N 1
ATOM 749 C CA . MET A 1 96 ? 4.039 1.265 3.4 1 98.81 96 MET A CA 1
ATOM 750 C C . MET A 1 96 ? 3.662 2.682 2.982 1 98.81 96 MET A C 1
ATOM 752 O O . MET A 1 96 ? 2.705 3.254 3.508 1 98.81 96 MET A O 1
ATOM 756 N N . LEU A 1 97 ? 4.398 3.229 2.002 1 98.94 97 LEU A N 1
ATOM 757 C CA . LEU A 1 97 ? 4.066 4.555 1.488 1 98.94 97 LEU A CA 1
ATOM 758 C C . LEU A 1 97 ? 2.699 4.547 0.813 1 98.94 97 LEU A C 1
ATOM 760 O O . LEU A 1 97 ? 1.92 5.492 0.975 1 98.94 97 LEU A O 1
ATOM 764 N N . ALA A 1 98 ? 2.422 3.461 0.058 1 98.94 98 ALA A N 1
ATOM 765 C CA . ALA A 1 98 ? 1.113 3.326 -0.578 1 98.94 98 ALA A CA 1
ATOM 766 C C . ALA A 1 98 ? -0.004 3.324 0.462 1 98.94 98 ALA A C 1
ATOM 768 O O . ALA A 1 98 ? -1.054 3.938 0.256 1 98.94 98 ALA A O 1
ATOM 769 N N . THR A 1 99 ? 0.2 2.617 1.539 1 98.75 99 THR A N 1
ATOM 770 C CA . THR A 1 99 ? -0.778 2.533 2.617 1 98.75 99 THR A CA 1
ATOM 771 C C . THR A 1 99 ? -1.044 3.912 3.215 1 98.75 99 THR A C 1
ATOM 773 O O . THR A 1 99 ? -2.199 4.297 3.414 1 98.75 99 THR A O 1
ATOM 776 N N . LEU A 1 100 ? 0.012 4.684 3.492 1 98.69 100 LEU A N 1
ATOM 777 C CA . LEU A 1 100 ? -0.135 6.027 4.039 1 98.69 100 LEU A CA 1
ATOM 778 C C . LEU A 1 100 ? -0.882 6.93 3.068 1 98.69 100 LEU A C 1
ATOM 780 O O . LEU A 1 100 ? -1.764 7.691 3.473 1 98.69 100 LEU A O 1
ATOM 784 N N . LEU A 1 101 ? -0.496 6.848 1.809 1 98.88 101 LEU A N 1
ATOM 785 C CA . LEU A 1 101 ? -1.155 7.664 0.795 1 98.88 101 LEU A CA 1
ATOM 786 C C . LEU A 1 101 ? -2.629 7.289 0.671 1 98.88 101 LEU A C 1
ATOM 788 O O . LEU A 1 101 ? -3.496 8.164 0.648 1 98.88 101 LEU A O 1
ATOM 792 N N . ASP A 1 102 ? -2.914 6.004 0.589 1 98.75 102 ASP A N 1
ATOM 793 C CA . ASP A 1 102 ? -4.297 5.543 0.497 1 98.75 102 ASP A CA 1
ATOM 794 C C . ASP A 1 102 ? -5.145 6.109 1.633 1 98.75 102 ASP A C 1
ATOM 796 O O . ASP A 1 102 ? -6.199 6.699 1.393 1 98.75 102 ASP A O 1
ATOM 800 N N . GLU A 1 103 ? -4.684 5.996 2.834 1 97.56 103 GLU A N 1
ATOM 801 C CA . GLU A 1 103 ? -5.445 6.395 4.012 1 97.56 103 GLU A CA 1
ATOM 802 C C . GLU A 1 103 ? -5.648 7.906 4.051 1 97.56 103 GLU A C 1
ATOM 804 O O . GLU A 1 103 ? -6.773 8.383 4.234 1 97.56 103 GLU A O 1
ATOM 809 N N . ASN A 1 104 ? -4.66 8.656 3.822 1 97.5 104 ASN A N 1
ATOM 810 C CA . ASN A 1 104 ? -4.738 10.094 4.078 1 97.5 104 ASN A CA 1
ATOM 811 C C . ASN A 1 104 ? -5.367 10.836 2.904 1 97.5 104 ASN A C 1
ATOM 813 O O . ASN A 1 104 ? -6.031 11.859 3.098 1 97.5 104 ASN A O 1
ATOM 817 N N . LEU A 1 105 ? -5.16 10.352 1.651 1 98.06 105 LEU A N 1
ATOM 818 C CA . LEU A 1 105 ? -5.883 10.945 0.532 1 98.06 105 LEU A CA 1
ATOM 819 C C . LEU A 1 105 ? -7.383 10.695 0.66 1 98.06 105 LEU A C 1
ATOM 821 O O . LEU A 1 105 ? -8.188 11.586 0.367 1 98.06 105 LEU A O 1
ATOM 825 N N . CYS A 1 106 ? -7.727 9.508 1.128 1 97 106 CYS A N 1
ATOM 826 C CA . CYS A 1 106 ? -9.133 9.25 1.413 1 97 106 CYS A CA 1
ATOM 827 C C . CYS A 1 106 ? -9.656 10.203 2.484 1 97 106 CYS A C 1
ATOM 829 O O . CYS A 1 106 ? -10.719 10.797 2.322 1 97 106 CYS A O 1
ATOM 831 N N . ARG A 1 107 ? -8.93 10.305 3.502 1 94.94 107 ARG A N 1
ATOM 832 C CA . ARG A 1 107 ? -9.344 11.172 4.602 1 94.94 107 ARG A CA 1
ATOM 833 C C . ARG A 1 107 ? -9.531 12.609 4.125 1 94.94 107 ARG A C 1
ATOM 835 O O . ARG A 1 107 ? -10.398 13.328 4.621 1 94.94 107 ARG A O 1
ATOM 842 N N . CYS A 1 108 ? -8.719 13.062 3.25 1 94.75 108 CYS A N 1
ATOM 843 C CA . CYS A 1 108 ? -8.82 14.398 2.672 1 94.75 108 CYS A CA 1
ATOM 844 C C . CYS A 1 108 ? -10.133 14.555 1.912 1 94.75 108 CYS A C 1
ATOM 846 O O . CYS A 1 108 ? -10.719 15.641 1.895 1 94.75 108 CYS A O 1
ATOM 848 N N . ALA A 1 109 ? -10.633 13.5 1.36 1 94.31 109 ALA A N 1
ATOM 849 C CA . ALA A 1 109 ? -11.82 13.539 0.509 1 94.31 109 ALA A CA 1
ATOM 850 C C . ALA A 1 109 ? -13.094 13.391 1.336 1 94.31 109 ALA A C 1
ATOM 852 O O . ALA A 1 109 ? -14.148 13.906 0.96 1 94.31 109 ALA A O 1
ATOM 853 N N . PHE A 1 110 ? -13.055 12.672 2.463 1 93 110 PHE A N 1
ATOM 854 C CA . PHE A 1 110 ? -14.219 12.188 3.189 1 93 110 PHE A CA 1
ATOM 855 C C . PHE A 1 110 ? -15.141 13.352 3.572 1 93 110 PHE A C 1
ATOM 857 O O . PHE A 1 110 ? -16.359 13.258 3.434 1 93 110 PHE A O 1
ATOM 864 N N . PRO A 1 111 ? -14.547 14.453 4 1 89.62 111 PRO A N 1
ATOM 865 C CA . PRO A 1 111 ? -15.422 15.539 4.434 1 89.62 111 PRO A CA 1
ATOM 866 C C . PRO A 1 111 ? -16.266 16.109 3.297 1 89.62 111 PRO A C 1
ATOM 868 O O . PRO A 1 111 ? -17.234 16.828 3.543 1 89.62 111 PRO A O 1
ATOM 871 N N . LEU A 1 112 ? -15.961 15.797 2.053 1 89.56 112 LEU A N 1
ATOM 872 C CA . LEU A 1 112 ? -16.656 16.359 0.9 1 89.56 112 LEU A CA 1
ATOM 873 C C . LEU A 1 112 ? -17.859 15.523 0.526 1 89.56 112 LEU A C 1
ATOM 875 O O . LEU A 1 112 ? -18.672 15.93 -0.311 1 89.56 112 LEU A O 1
ATOM 879 N N . PHE A 1 113 ? -17.938 14.414 1.121 1 89.38 113 PHE A N 1
ATOM 880 C CA . PHE A 1 113 ? -19.078 13.539 0.891 1 89.38 113 PHE A CA 1
ATOM 881 C C . PHE A 1 113 ? -20.156 13.766 1.943 1 89.38 113 PHE A C 1
ATOM 883 O O . PHE A 1 113 ? -19.859 14 3.115 1 89.38 113 PHE A O 1
ATOM 890 N N . SER A 1 114 ? -21.391 13.625 1.555 1 87.19 114 SER A N 1
ATOM 891 C CA . SER A 1 114 ? -22.5 13.797 2.484 1 87.19 114 SER A CA 1
ATOM 892 C C . SER A 1 114 ? -22.422 12.797 3.633 1 87.19 114 SER A C 1
ATOM 894 O O . SER A 1 114 ? -22.625 13.156 4.793 1 87.19 114 SER A O 1
ATOM 896 N N . GLY A 1 115 ? -22.109 11.547 3.316 1 86.69 115 GLY A N 1
ATOM 897 C CA . GLY A 1 115 ? -22.016 10.508 4.328 1 86.69 115 GLY A CA 1
ATOM 898 C C . GLY A 1 115 ? -20.641 10.445 4.988 1 86.69 115 GLY A C 1
ATOM 899 O O . GLY A 1 115 ? -20.422 9.641 5.891 1 86.69 115 GLY A O 1
ATOM 900 N N . LYS A 1 116 ? -19.719 11.227 4.461 1 87.62 116 LYS A N 1
ATOM 901 C CA . LYS A 1 116 ? -18.359 11.336 4.977 1 87.62 116 LYS A CA 1
ATOM 902 C C . LYS A 1 116 ? -17.641 9.992 4.891 1 87.62 116 LYS A C 1
ATOM 904 O O . LYS A 1 116 ? -16.844 9.656 5.766 1 87.62 116 LYS A O 1
ATOM 909 N N . ILE A 1 117 ? -18.125 9.172 3.992 1 88.81 117 ILE A N 1
ATOM 910 C CA . ILE A 1 117 ? -17.469 7.898 3.727 1 88.81 117 ILE A CA 1
ATOM 911 C C . ILE A 1 117 ? -17.219 7.75 2.227 1 88.81 117 ILE A C 1
ATOM 913 O O . ILE A 1 117 ? -18.031 8.18 1.41 1 88.81 117 ILE A O 1
ATOM 917 N N . GLY A 1 118 ? -16.141 7.152 1.837 1 94.19 118 GLY A N 1
ATOM 918 C CA . GLY A 1 118 ? -15.781 6.875 0.458 1 94.19 118 GLY A CA 1
ATOM 919 C C . GLY A 1 118 ? -14.914 5.633 0.311 1 94.19 118 GLY A C 1
ATOM 920 O O . GLY A 1 118 ? -14.461 5.066 1.306 1 94.19 118 GLY A O 1
ATOM 921 N N . VAL A 1 119 ? -14.844 5.16 -0.928 1 96.06 119 VAL A N 1
ATOM 922 C CA . VAL A 1 119 ? -13.977 4.035 -1.264 1 96.06 119 VAL A CA 1
ATOM 923 C C . VAL A 1 119 ? -12.977 4.457 -2.336 1 96.06 119 VAL A C 1
ATOM 925 O O . VAL A 1 119 ? -13.297 5.254 -3.219 1 96.06 119 VAL A O 1
ATOM 928 N N . THR A 1 120 ? -11.789 3.92 -2.176 1 98.06 120 THR A N 1
ATOM 929 C CA . THR A 1 120 ? -10.773 4.172 -3.189 1 98.06 120 THR A CA 1
ATOM 930 C C . THR A 1 120 ? -11.109 3.434 -4.484 1 98.06 120 THR A C 1
ATOM 932 O O . THR A 1 120 ? -11.242 2.209 -4.488 1 98.06 120 THR A O 1
ATOM 935 N N . ALA A 1 121 ? -11.281 4.18 -5.527 1 98.75 121 ALA A N 1
ATOM 936 C CA . ALA A 1 121 ? -11.5 3.572 -6.836 1 98.75 121 ALA A CA 1
ATOM 937 C C . ALA A 1 121 ? -10.18 3.322 -7.555 1 98.75 121 ALA A C 1
ATOM 939 O O . ALA A 1 121 ? -10 2.277 -8.188 1 98.75 121 ALA A O 1
ATOM 940 N N . SER A 1 122 ? -9.297 4.281 -7.492 1 98.94 122 SER A N 1
ATOM 941 C CA . SER A 1 122 ? -7.973 4.121 -8.094 1 98.94 122 SER A CA 1
ATOM 942 C C . SER A 1 122 ? -6.914 4.891 -7.312 1 98.94 122 SER A C 1
ATOM 944 O O . SER A 1 122 ? -7.227 5.887 -6.648 1 98.94 122 SER A O 1
ATOM 946 N N . LEU A 1 123 ? -5.738 4.445 -7.344 1 98.94 123 LEU A N 1
ATOM 947 C CA . LEU A 1 123 ? -4.559 5.039 -6.723 1 98.94 123 LEU A CA 1
ATOM 948 C C . LEU A 1 123 ? -3.336 4.883 -7.625 1 98.94 123 LEU A C 1
ATOM 950 O O . LEU A 1 123 ? -2.973 3.768 -7.996 1 98.94 123 LEU A O 1
ATOM 954 N N . LYS A 1 124 ? -2.793 5.973 -8.031 1 98.94 124 LYS A N 1
ATOM 955 C CA . LYS A 1 124 ? -1.558 6 -8.805 1 98.94 124 LYS A CA 1
ATOM 956 C C . LYS A 1 124 ? -0.422 6.641 -8.016 1 98.94 124 LYS A C 1
ATOM 958 O O . LYS A 1 124 ? -0.583 7.73 -7.457 1 98.94 124 LYS A O 1
ATOM 963 N N . ILE A 1 125 ? 0.684 5.965 -7.973 1 98.94 125 ILE A N 1
ATOM 964 C CA . ILE A 1 125 ? 1.827 6.465 -7.219 1 98.94 125 ILE A CA 1
ATOM 965 C C . ILE A 1 125 ? 3.064 6.492 -8.109 1 98.94 125 ILE A C 1
ATOM 967 O O . ILE A 1 125 ? 3.354 5.516 -8.812 1 98.94 125 ILE A O 1
ATOM 971 N N . ASP A 1 126 ? 3.75 7.574 -8.109 1 98.94 126 ASP A N 1
ATOM 972 C CA . ASP A 1 126 ? 5.102 7.684 -8.648 1 98.94 126 ASP A CA 1
ATOM 973 C C . ASP A 1 126 ? 6.133 7.809 -7.527 1 98.94 126 ASP A C 1
ATOM 975 O O . ASP A 1 126 ? 6.141 8.797 -6.789 1 98.94 126 ASP A O 1
ATOM 979 N N . TYR A 1 127 ? 6.957 6.781 -7.422 1 98.88 127 TYR A N 1
ATOM 980 C CA . TYR A 1 127 ? 8.023 6.797 -6.43 1 98.88 127 TYR A CA 1
ATOM 981 C C . TYR A 1 127 ? 9.242 7.551 -6.949 1 98.88 127 TYR A C 1
ATOM 983 O O . TYR A 1 127 ? 9.719 7.277 -8.055 1 98.88 127 TYR A O 1
ATOM 991 N N . ARG A 1 128 ? 9.742 8.453 -6.094 1 98.69 128 ARG A N 1
ATOM 992 C CA . ARG A 1 128 ? 10.742 9.391 -6.602 1 98.69 128 ARG A CA 1
ATOM 993 C C . ARG A 1 128 ? 12.102 9.148 -5.957 1 98.69 128 ARG A C 1
ATOM 995 O O . ARG A 1 128 ? 13.133 9.258 -6.621 1 98.69 128 ARG A O 1
ATOM 1002 N N . SER A 1 129 ? 12.141 8.898 -4.66 1 98.06 129 SER A N 1
ATOM 1003 C CA . SER A 1 129 ? 13.367 8.648 -3.92 1 98.06 129 SER A CA 1
ATOM 1004 C C . SER A 1 129 ? 13.148 7.609 -2.824 1 98.06 129 SER A C 1
ATOM 1006 O O . SER A 1 129 ? 12.031 7.445 -2.332 1 98.06 129 SER A O 1
ATOM 1008 N N . PRO A 1 130 ? 14.242 6.883 -2.477 1 97.38 130 PRO A N 1
ATOM 1009 C CA . PRO A 1 130 ? 14.086 5.949 -1.359 1 97.38 130 PRO A CA 1
ATOM 1010 C C . PRO A 1 130 ? 13.727 6.645 -0.051 1 97.38 130 PRO A C 1
ATOM 1012 O O . PRO A 1 130 ? 14.211 7.746 0.22 1 97.38 130 PRO A O 1
ATOM 1015 N N . THR A 1 131 ? 12.844 6.074 0.708 1 98.31 131 THR A N 1
ATOM 1016 C CA . THR A 1 131 ? 12.523 6.535 2.057 1 98.31 131 THR A CA 1
ATOM 1017 C C . THR A 1 131 ? 13.352 5.781 3.094 1 98.31 131 THR A C 1
ATOM 1019 O O . THR A 1 131 ? 13.242 4.562 3.219 1 98.31 131 THR A O 1
ATOM 1022 N N . LEU A 1 132 ? 14.125 6.492 3.867 1 97.69 132 LEU A N 1
ATOM 1023 C CA . LEU A 1 132 ? 14.969 5.848 4.867 1 97.69 132 LEU A CA 1
ATOM 1024 C C . LEU A 1 132 ? 14.156 5.453 6.094 1 97.69 132 LEU A C 1
ATOM 1026 O O . LEU A 1 132 ? 13.25 6.176 6.5 1 97.69 132 LEU A O 1
ATOM 1030 N N . ALA A 1 133 ? 14.531 4.32 6.648 1 97.88 133 ALA A N 1
ATOM 1031 C CA . ALA A 1 133 ? 13.953 3.945 7.938 1 97.88 133 ALA A CA 1
ATOM 1032 C C . ALA A 1 133 ? 14.406 4.898 9.039 1 97.88 133 ALA A C 1
ATOM 1034 O O . ALA A 1 133 ? 15.414 5.598 8.891 1 97.88 133 ALA A O 1
ATOM 1035 N N . ASN A 1 134 ? 13.562 4.898 10.117 1 97.19 134 ASN A N 1
ATOM 1036 C CA . ASN A 1 134 ? 13.82 5.746 11.281 1 97.19 134 ASN A CA 1
ATOM 1037 C C . ASN A 1 134 ? 13.93 7.219 10.891 1 97.19 134 ASN A C 1
ATOM 1039 O O . ASN A 1 134 ? 14.883 7.895 11.273 1 97.19 134 ASN A O 1
ATOM 1043 N N . SER A 1 135 ? 12.984 7.68 10.148 1 96.88 135 SER A N 1
ATOM 1044 C CA . SER A 1 135 ? 12.961 9.062 9.68 1 96.88 135 SER A CA 1
ATOM 1045 C C . SER A 1 135 ? 11.555 9.648 9.766 1 96.88 135 SER A C 1
ATOM 1047 O O . SER A 1 135 ? 10.586 8.93 9.992 1 96.88 135 SER A O 1
ATOM 1049 N N . PHE A 1 136 ? 11.523 10.953 9.703 1 97.62 136 PHE A N 1
ATOM 1050 C CA . PHE A 1 136 ? 10.273 11.703 9.695 1 97.62 136 PHE A CA 1
ATOM 1051 C C . PHE A 1 136 ? 9.875 12.078 8.273 1 97.62 136 PHE A C 1
ATOM 1053 O O . PHE A 1 136 ? 10.719 12.508 7.48 1 97.62 136 PHE A O 1
ATOM 1060 N N . VAL A 1 137 ? 8.586 11.906 7.961 1 98.5 137 VAL A N 1
ATOM 1061 C CA . VAL A 1 137 ? 8.07 12.297 6.652 1 98.5 137 VAL A CA 1
ATOM 1062 C C . VAL A 1 137 ? 6.816 13.156 6.828 1 98.5 137 VAL A C 1
ATOM 1064 O O . VAL A 1 137 ? 6.141 13.07 7.855 1 98.5 137 VAL A O 1
ATOM 1067 N N . VAL A 1 138 ? 6.578 13.992 5.859 1 98.56 138 VAL A N 1
ATOM 1068 C CA . VAL A 1 138 ? 5.371 14.805 5.762 1 98.56 138 VAL A CA 1
ATOM 1069 C C . VAL A 1 138 ? 4.539 14.359 4.562 1 98.56 138 VAL A C 1
ATOM 1071 O O . VAL A 1 138 ? 5.059 14.25 3.447 1 98.56 138 VAL A O 1
ATOM 1074 N N . LEU A 1 139 ? 3.289 14.031 4.809 1 98.75 139 LEU A N 1
ATOM 1075 C CA . LEU A 1 139 ? 2.328 13.766 3.744 1 98.75 139 LEU A CA 1
ATOM 1076 C C . LEU A 1 139 ? 1.379 14.945 3.557 1 98.75 139 LEU A C 1
ATOM 1078 O O . LEU A 1 139 ? 0.795 15.438 4.523 1 98.75 139 LEU A O 1
ATOM 1082 N N . LYS A 1 140 ? 1.3 15.438 2.357 1 98.25 140 LYS A N 1
ATOM 1083 C CA . LYS A 1 140 ? 0.359 16.5 1.99 1 98.25 140 LYS A CA 1
ATOM 1084 C C . LYS A 1 140 ? -0.65 15.992 0.959 1 98.25 140 LYS A C 1
ATOM 1086 O O . LYS A 1 140 ? -0.273 15.367 -0.031 1 98.25 140 LYS A O 1
ATOM 1091 N N . ALA A 1 141 ? -1.858 16.281 1.221 1 97.75 141 ALA A N 1
ATOM 1092 C CA . ALA A 1 141 ? -2.947 15.898 0.322 1 97.75 141 ALA A CA 1
ATOM 1093 C C . ALA A 1 141 ? -3.869 17.094 0.052 1 97.75 141 ALA A C 1
ATOM 1095 O O . ALA A 1 141 ? -4.086 17.922 0.93 1 97.75 141 ALA A O 1
ATOM 1096 N N . TRP A 1 142 ? -4.402 17.109 -1.19 1 96.19 142 TRP A N 1
ATOM 1097 C CA . TRP A 1 142 ? -5.363 18.156 -1.515 1 96.19 142 TRP A CA 1
ATOM 1098 C C . TRP A 1 142 ? -6.332 17.688 -2.598 1 96.19 142 TRP A C 1
ATOM 1100 O O . TRP A 1 142 ? -5.957 16.906 -3.477 1 96.19 142 TRP A O 1
ATOM 1110 N N . THR A 1 143 ? -7.523 18.188 -2.5 1 95.5 143 THR A N 1
ATOM 1111 C CA . THR A 1 143 ? -8.555 17.875 -3.482 1 95.5 143 THR A CA 1
ATOM 1112 C C . THR A 1 143 ? -8.367 18.703 -4.75 1 95.5 143 THR A C 1
ATOM 1114 O O . THR A 1 143 ? -8.125 19.906 -4.68 1 95.5 143 THR A O 1
ATOM 1117 N N . THR A 1 144 ? -8.508 18 -5.902 1 95.19 144 THR A N 1
ATOM 1118 C CA . THR A 1 144 ? -8.32 18.719 -7.16 1 95.19 144 THR A CA 1
ATOM 1119 C C . THR A 1 144 ? -9.656 18.938 -7.859 1 95.19 144 THR A C 1
ATOM 1121 O O . THR A 1 144 ? -9.805 19.859 -8.672 1 95.19 144 THR A O 1
ATOM 1124 N N . SER A 1 145 ? -10.656 18.078 -7.578 1 93.44 145 SER A N 1
ATOM 1125 C CA . SER A 1 145 ? -11.984 18.281 -8.156 1 93.44 145 SER A CA 1
ATOM 1126 C C . SER A 1 145 ? -13.016 17.375 -7.48 1 93.44 145 SER A C 1
ATOM 1128 O O . SER A 1 145 ? -12.664 16.375 -6.871 1 93.44 145 SER A O 1
ATOM 1130 N N . LYS A 1 146 ? -14.242 17.734 -7.605 1 92.44 146 LYS A N 1
ATOM 1131 C CA . LYS A 1 146 ? -15.398 16.953 -7.176 1 92.44 146 LYS A CA 1
ATOM 1132 C C . LYS A 1 146 ? -16.5 16.984 -8.219 1 92.44 146 LYS A C 1
ATOM 1134 O O . LYS A 1 146 ? -16.859 18.047 -8.719 1 92.44 146 LYS A O 1
ATOM 1139 N N . SER A 1 147 ? -16.938 15.898 -8.555 1 93.12 147 SER A N 1
ATOM 1140 C CA . SER A 1 147 ? -18.078 15.734 -9.461 1 93.12 147 SER A CA 1
ATOM 1141 C C . SER A 1 147 ? -19.016 14.648 -8.961 1 93.12 147 SER A C 1
ATOM 1143 O O . SER A 1 147 ? -18.734 13.461 -9.086 1 93.12 147 SER A O 1
ATOM 1145 N N . GLY A 1 148 ? -20.156 15.141 -8.391 1 91.38 148 GLY A N 1
ATOM 1146 C CA . GLY A 1 148 ? -21.078 14.164 -7.828 1 91.38 148 GLY A CA 1
ATOM 1147 C C . GLY A 1 148 ? -20.469 13.328 -6.719 1 91.38 148 GLY A C 1
ATOM 1148 O O . GLY A 1 148 ? -20 13.875 -5.715 1 91.38 148 GLY A O 1
ATOM 1149 N N . ARG A 1 149 ? -20.469 12.031 -7.035 1 94.88 149 ARG A N 1
ATOM 1150 C CA . ARG A 1 149 ? -19.984 11.109 -6.016 1 94.88 149 ARG A CA 1
ATOM 1151 C C . ARG A 1 149 ? -18.484 10.875 -6.16 1 94.88 149 ARG A C 1
ATOM 1153 O O . ARG A 1 149 ? -17.906 10.008 -5.488 1 94.88 149 ARG A O 1
ATOM 1160 N N . LYS A 1 150 ? -17.859 11.617 -7.043 1 96.12 150 LYS A N 1
ATOM 1161 C CA . LYS A 1 150 ? -16.453 11.406 -7.312 1 96.12 150 LYS A CA 1
ATOM 1162 C C . LYS A 1 150 ? -15.609 12.578 -6.816 1 96.12 150 LYS A C 1
ATOM 1164 O O . LYS A 1 150 ? -15.945 13.742 -7.074 1 96.12 150 LYS A O 1
ATOM 1169 N N . VAL A 1 151 ? -14.578 12.25 -6.105 1 95.38 151 VAL A N 1
ATOM 1170 C CA . VAL A 1 151 ? -13.609 13.258 -5.684 1 95.38 151 VAL A CA 1
ATOM 1171 C C . VAL A 1 151 ? -12.211 12.859 -6.141 1 95.38 151 VAL A C 1
ATOM 1173 O O . VA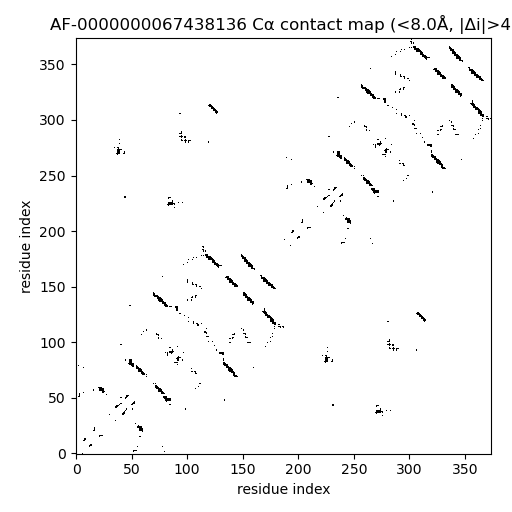L A 1 151 ? -11.773 11.727 -5.914 1 95.38 151 VAL A O 1
ATOM 1176 N N . HIS A 1 152 ? -11.523 13.75 -6.824 1 97.31 152 HIS A N 1
ATOM 1177 C CA . HIS A 1 152 ? -10.125 13.562 -7.199 1 97.31 152 HIS A CA 1
ATOM 1178 C C . HIS A 1 152 ? -9.195 14.242 -6.203 1 97.31 152 HIS A C 1
ATOM 1180 O O . HIS A 1 152 ? -9.391 15.414 -5.863 1 97.31 152 HIS A O 1
ATOM 1186 N N . VAL A 1 153 ? -8.211 13.5 -5.73 1 97.38 153 VAL A N 1
ATOM 1187 C CA . VAL A 1 153 ? -7.27 13.969 -4.719 1 97.38 153 VAL A CA 1
ATOM 1188 C C . VAL A 1 153 ? -5.836 13.734 -5.195 1 97.38 153 VAL A C 1
ATOM 1190 O O . VAL A 1 153 ? -5.543 12.711 -5.816 1 97.38 153 VAL A O 1
ATOM 1193 N N . LYS A 1 154 ? -4.961 14.633 -4.945 1 98.44 154 LYS A N 1
ATOM 1194 C CA . LYS A 1 154 ? -3.523 14.469 -5.148 1 98.44 154 LYS A CA 1
ATOM 1195 C C . LYS A 1 154 ? -2.771 14.516 -3.82 1 98.44 154 LYS A C 1
ATOM 1197 O O . LYS A 1 154 ? -3.293 15.023 -2.824 1 98.44 154 LYS A O 1
ATOM 1202 N N . GLY A 1 155 ? -1.598 13.914 -3.785 1 98.5 155 GLY A N 1
ATOM 1203 C CA . GLY A 1 155 ? -0.786 13.922 -2.578 1 98.5 155 GLY A CA 1
ATOM 1204 C C . GLY A 1 155 ? 0.691 13.703 -2.85 1 98.5 155 GLY A C 1
ATOM 1205 O O . GLY A 1 155 ? 1.064 13.219 -3.916 1 98.5 155 GLY A O 1
ATOM 1206 N N . ILE A 1 156 ? 1.462 14.156 -1.925 1 98.88 156 ILE A N 1
ATOM 1207 C CA . ILE A 1 156 ? 2.898 13.898 -1.964 1 98.88 156 ILE A CA 1
ATOM 1208 C C . ILE A 1 156 ? 3.381 13.453 -0.586 1 98.88 156 ILE A C 1
ATOM 1210 O O . ILE A 1 156 ? 2.711 13.688 0.421 1 98.88 156 ILE A O 1
ATOM 1214 N N . ILE A 1 157 ? 4.441 12.695 -0.546 1 98.94 157 ILE A N 1
ATOM 1215 C CA . ILE A 1 157 ? 5.23 12.453 0.656 1 98.94 157 ILE A CA 1
ATOM 1216 C C . ILE A 1 157 ? 6.633 13.031 0.479 1 98.94 157 ILE A C 1
ATOM 1218 O O . ILE A 1 157 ? 7.273 12.812 -0.552 1 98.94 157 ILE A O 1
ATOM 1222 N N . GLU A 1 158 ? 7.133 13.766 1.455 1 98.75 158 GLU A N 1
ATOM 1223 C CA . GLU A 1 158 ? 8.477 14.328 1.47 1 98.75 158 GLU A CA 1
ATOM 1224 C C . GLU A 1 158 ? 9.133 14.148 2.834 1 98.75 158 GLU A C 1
ATOM 1226 O O . GLU A 1 158 ? 8.461 13.867 3.826 1 98.75 158 GLU A O 1
ATOM 1231 N N . THR A 1 159 ? 10.453 14.25 2.855 1 98.12 159 THR A N 1
ATOM 1232 C CA . THR A 1 159 ? 11.148 14.211 4.141 1 98.12 159 THR A CA 1
ATOM 1233 C C . THR A 1 159 ? 10.82 15.461 4.961 1 98.12 159 THR A C 1
ATOM 1235 O O . THR A 1 159 ? 10.586 16.531 4.402 1 98.12 159 THR A O 1
ATOM 1238 N N . LEU A 1 160 ? 10.727 15.281 6.27 1 96.94 160 LEU A N 1
ATOM 1239 C CA . LEU A 1 160 ? 10.68 16.438 7.156 1 96.94 160 LEU A CA 1
ATOM 1240 C C . LEU A 1 160 ? 12.07 17.031 7.352 1 96.94 160 LEU A C 1
ATOM 1242 O O . LEU A 1 160 ? 12.992 16.328 7.777 1 96.94 160 LEU A O 1
ATOM 1246 N N . SER A 1 161 ? 12.219 18.25 7.062 1 89.25 161 SER A N 1
ATOM 1247 C CA . SER A 1 161 ? 13.523 18.906 7.172 1 89.25 161 SER A CA 1
ATOM 1248 C C . SER A 1 161 ? 13.969 19 8.625 1 89.25 161 SER A C 1
ATOM 1250 O O . SER A 1 161 ? 13.336 19.688 9.43 1 89.25 161 SER A O 1
ATOM 1252 N N . MET A 1 162 ? 15.008 18.25 8.977 1 82.81 162 MET A N 1
ATOM 1253 C CA . MET A 1 162 ? 15.531 18.297 10.336 1 82.81 162 MET A CA 1
ATOM 1254 C C . MET A 1 162 ? 16.797 19.156 10.406 1 82.81 162 MET A C 1
ATOM 1256 O O . MET A 1 162 ? 17.094 19.734 11.453 1 82.81 162 MET A O 1
ATOM 1260 N N . ASN A 1 163 ? 17.641 19.219 9.398 1 77.5 163 ASN A N 1
ATOM 1261 C CA . ASN A 1 163 ? 18.906 19.938 9.391 1 77.5 163 ASN A CA 1
ATOM 1262 C C . ASN A 1 163 ? 18.938 21.016 8.305 1 77.5 163 ASN A C 1
ATOM 1264 O O . ASN A 1 163 ? 19.984 21.25 7.699 1 77.5 163 ASN A O 1
ATOM 1268 N N . SER A 1 164 ? 17.875 21.734 8.141 1 77.31 164 SER A N 1
ATOM 1269 C CA . SER A 1 164 ? 17.812 22.859 7.219 1 77.31 164 SER A CA 1
ATOM 1270 C C . SER A 1 164 ? 17.844 22.391 5.77 1 77.31 164 SER A C 1
ATOM 1272 O O . SER A 1 164 ? 17.891 23.203 4.844 1 77.31 164 SER A O 1
ATOM 1274 N N . ASP A 1 165 ? 18.016 21.078 5.641 1 84.69 165 ASP A N 1
ATOM 1275 C CA . ASP A 1 165 ? 17.969 20.578 4.27 1 84.69 165 ASP A CA 1
ATOM 1276 C C . ASP A 1 165 ? 16.578 20.75 3.67 1 84.69 165 ASP A C 1
ATOM 1278 O O . ASP A 1 165 ? 15.578 20.703 4.387 1 84.69 165 ASP A O 1
ATOM 1282 N N . ALA A 1 166 ? 16.625 21.031 2.445 1 92.5 166 ALA A N 1
ATOM 1283 C CA . ALA A 1 166 ? 15.352 21.109 1.738 1 92.5 166 ALA A CA 1
ATOM 1284 C C . ALA A 1 166 ? 14.641 19.75 1.747 1 92.5 166 ALA A C 1
ATOM 1286 O O . ALA A 1 166 ? 15.289 18.703 1.724 1 92.5 166 ALA A O 1
ATOM 1287 N N . PRO A 1 167 ? 13.336 19.797 1.872 1 95.94 167 PRO A N 1
ATOM 1288 C CA . PRO A 1 167 ? 12.602 18.531 1.801 1 95.94 167 PRO A CA 1
ATOM 1289 C C . PRO A 1 167 ? 12.883 17.75 0.514 1 95.94 167 PRO A C 1
ATOM 1291 O O . PRO A 1 167 ? 13.039 18.359 -0.551 1 95.94 167 PRO A O 1
ATOM 1294 N N . LYS A 1 168 ? 13.062 16.516 0.648 1 97.25 168 LYS A N 1
ATOM 1295 C CA . LYS A 1 168 ? 13.227 15.625 -0.502 1 97.25 168 LYS A CA 1
ATOM 1296 C C . LYS A 1 168 ? 11.914 14.914 -0.843 1 97.25 168 LYS A C 1
ATOM 1298 O O . LYS A 1 168 ? 11.281 14.328 0.03 1 97.25 168 LYS A O 1
ATOM 1303 N N . LEU A 1 169 ? 11.508 15.031 -2.152 1 98.69 169 LEU A N 1
ATOM 1304 C CA . LEU A 1 169 ? 10.305 14.352 -2.609 1 98.69 169 LEU A CA 1
ATOM 1305 C C . LEU A 1 169 ? 10.508 12.844 -2.633 1 98.69 169 LEU A C 1
ATOM 1307 O O . LEU A 1 169 ? 11.477 12.352 -3.221 1 98.69 169 LEU A O 1
ATOM 1311 N N . LEU A 1 170 ? 9.625 12.109 -1.979 1 98.88 170 LEU A N 1
ATOM 1312 C CA . LEU A 1 170 ? 9.75 10.664 -1.88 1 98.88 170 LEU A CA 1
ATOM 1313 C C . LEU A 1 170 ? 8.75 9.969 -2.797 1 98.88 170 LEU A C 1
ATOM 1315 O O . LEU A 1 170 ? 9.078 8.969 -3.441 1 98.88 170 LEU A O 1
ATOM 1319 N N . ALA A 1 171 ? 7.516 10.453 -2.891 1 98.94 171 ALA A N 1
ATOM 1320 C CA . ALA A 1 171 ? 6.465 9.891 -3.734 1 98.94 171 ALA A CA 1
ATOM 1321 C C . ALA A 1 171 ? 5.387 10.922 -4.031 1 98.94 171 ALA A C 1
ATOM 1323 O O . ALA A 1 171 ? 5.184 11.859 -3.256 1 98.94 171 ALA A O 1
ATOM 1324 N N . GLU A 1 172 ? 4.691 10.758 -5.141 1 98.94 172 GLU A N 1
ATOM 1325 C CA . GLU A 1 172 ? 3.508 11.508 -5.555 1 98.94 172 GLU A CA 1
ATOM 1326 C C . GLU A 1 172 ? 2.355 10.562 -5.902 1 98.94 172 GLU A C 1
ATOM 1328 O O . GLU A 1 172 ? 2.58 9.461 -6.398 1 98.94 172 GLU A O 1
ATOM 1333 N N . ALA A 1 173 ? 1.183 11.109 -5.695 1 98.94 173 ALA A N 1
ATOM 1334 C CA . ALA A 1 173 ? 0.066 10.195 -5.926 1 98.94 173 ALA A CA 1
ATOM 1335 C C . ALA A 1 173 ? -1.165 10.953 -6.422 1 98.94 173 ALA A C 1
ATOM 1337 O O . ALA A 1 173 ? -1.31 12.148 -6.172 1 98.94 173 ALA A O 1
ATOM 1338 N N . GLU A 1 174 ? -1.987 10.289 -7.141 1 98.88 174 GLU A N 1
ATOM 1339 C CA . GLU A 1 174 ? -3.336 10.68 -7.535 1 98.88 174 GLU A CA 1
ATOM 1340 C C . GLU A 1 174 ? -4.352 9.602 -7.176 1 98.88 174 GLU A C 1
ATOM 1342 O O . GLU A 1 174 ? -4.082 8.406 -7.332 1 98.88 174 GLU A O 1
ATOM 1347 N N . MET A 1 175 ? -5.473 10.078 -6.742 1 98.81 175 MET A N 1
ATOM 1348 C CA . MET A 1 175 ? -6.484 9.133 -6.281 1 98.81 175 MET A CA 1
ATOM 1349 C C . MET A 1 175 ? -7.879 9.57 -6.715 1 98.81 175 MET A C 1
ATOM 1351 O O . MET A 1 175 ? -8.188 10.766 -6.723 1 98.81 175 MET A O 1
ATOM 1355 N N . LEU A 1 176 ? -8.68 8.625 -7.074 1 98.88 176 LEU A N 1
ATOM 1356 C CA . LEU A 1 176 ? -10.117 8.805 -7.223 1 98.88 176 LEU A CA 1
ATOM 1357 C C . LEU A 1 176 ? -10.867 8.133 -6.074 1 98.88 176 LEU A C 1
ATOM 1359 O O . LEU A 1 176 ? -10.695 6.938 -5.828 1 98.88 176 LEU A O 1
ATOM 1363 N N . VAL A 1 177 ? -11.609 8.867 -5.359 1 97.94 177 VAL A N 1
ATOM 1364 C CA . VAL A 1 177 ? -12.453 8.375 -4.277 1 97.94 177 VAL A CA 1
ATOM 1365 C C . VAL A 1 177 ? -13.922 8.484 -4.676 1 97.94 177 VAL A C 1
ATOM 1367 O O . VAL A 1 177 ? -14.344 9.492 -5.25 1 97.94 177 VAL A O 1
ATOM 1370 N N . ILE A 1 178 ? -14.695 7.457 -4.312 1 97.94 178 ILE A N 1
ATOM 1371 C CA . ILE A 1 178 ? -16.109 7.453 -4.691 1 97.94 178 ILE A CA 1
ATOM 1372 C C . ILE A 1 178 ? -16.969 7.242 -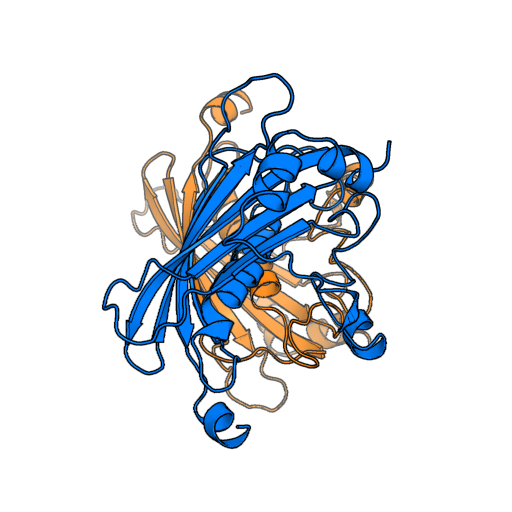3.453 1 97.94 178 ILE A C 1
ATOM 1374 O O . ILE A 1 178 ? -16.703 6.355 -2.641 1 97.94 178 ILE A O 1
ATOM 1378 N N . GLU A 1 179 ? -17.984 8 -3.348 1 95.31 179 GLU A N 1
ATOM 1379 C CA . GLU A 1 179 ? -19 7.758 -2.33 1 95.31 179 GLU A CA 1
ATOM 1380 C C . GLU A 1 179 ? -19.922 6.602 -2.727 1 95.31 179 GLU A C 1
ATOM 1382 O O . GLU A 1 179 ? -20.562 6.648 -3.777 1 95.31 179 GLU A O 1
ATOM 1387 N N . PRO A 1 180 ? -19.969 5.594 -1.855 1 91.44 180 PRO A N 1
ATOM 1388 C CA . PRO A 1 180 ? -20.844 4.477 -2.203 1 91.44 180 PRO A CA 1
ATOM 1389 C C . PRO A 1 180 ? -22.328 4.875 -2.219 1 91.44 180 PRO A C 1
ATOM 1391 O O . PRO A 1 180 ? -22.734 5.754 -1.459 1 91.44 180 PRO A O 1
ATOM 1394 N N . ARG A 1 181 ? -23.062 4.152 -2.99 1 87.12 181 ARG A N 1
ATOM 1395 C CA . ARG A 1 181 ? -24.484 4.477 -3.143 1 87.12 181 ARG A CA 1
ATOM 1396 C C . ARG A 1 181 ? -25.234 4.238 -1.842 1 87.12 181 ARG A C 1
ATOM 1398 O O . ARG A 1 181 ? -26.203 4.941 -1.544 1 87.12 181 ARG A O 1
ATOM 1405 N N . TRP A 1 182 ? -24.812 3.199 -1.089 1 79.69 182 TRP A N 1
ATOM 1406 C CA . TRP A 1 182 ? -25.516 2.863 0.147 1 79.69 182 TRP A CA 1
ATOM 1407 C C . TRP A 1 182 ? -25.234 3.9 1.23 1 79.69 182 TRP A C 1
ATOM 1409 O O . TRP A 1 182 ? -25.922 3.941 2.252 1 79.69 182 TRP A O 1
ATOM 1419 N N . ALA A 1 183 ? -24.266 4.727 1.07 1 70.56 183 ALA A N 1
ATOM 1420 C CA . ALA A 1 183 ? -23.891 5.746 2.051 1 70.56 183 ALA A CA 1
ATOM 1421 C C . ALA A 1 183 ? -24.984 6.805 2.186 1 70.56 183 ALA A C 1
ATOM 1423 O O . ALA A 1 183 ? -25.188 7.367 3.266 1 70.56 183 ALA A O 1
ATOM 1424 N N . ASP A 1 184 ? -25.562 7.07 1.059 1 60.59 184 ASP A N 1
ATOM 1425 C CA . ASP A 1 184 ? -26.672 8.023 1.082 1 60.59 184 ASP A CA 1
ATOM 1426 C C . ASP A 1 184 ? -27.734 7.605 2.098 1 60.59 184 ASP A C 1
ATOM 1428 O O . ASP A 1 184 ? -28.469 8.445 2.611 1 60.59 184 ASP A O 1
ATOM 1432 N N . LYS A 1 185 ? -27.719 6.305 2.342 1 55.34 185 LYS A N 1
ATOM 1433 C CA . LYS A 1 185 ? -28.781 5.816 3.223 1 55.34 185 LYS A CA 1
ATOM 1434 C C . LYS A 1 185 ? -28.375 5.953 4.688 1 55.34 185 LYS A C 1
ATOM 1436 O O . LYS A 1 185 ? -29.203 5.75 5.582 1 55.34 185 LYS A O 1
ATOM 1441 N N . LEU A 1 186 ? -27.125 6.195 4.805 1 49.78 186 LEU A N 1
ATOM 1442 C CA . LEU A 1 186 ? -26.641 6.289 6.18 1 49.78 186 LEU A CA 1
ATOM 1443 C C . LEU A 1 186 ? -26.812 7.703 6.719 1 49.78 186 LEU A C 1
ATOM 1445 O O . LEU A 1 186 ? -26.734 7.922 7.93 1 49.78 186 LEU A O 1
ATOM 1449 N N . SER A 1 187 ? -26.891 8.672 5.809 1 46.34 187 SER A N 1
ATOM 1450 C CA . SER A 1 187 ? -27.141 10.023 6.309 1 46.34 187 SER A CA 1
ATOM 1451 C C . SER A 1 187 ? -28.625 10.266 6.527 1 46.34 187 SER A C 1
ATOM 1453 O O . SER A 1 187 ? -29.469 9.68 5.844 1 46.34 187 SER A O 1
ATOM 1455 N N . MET B 1 1 ? -8.562 -25.562 10.695 1 76.62 1 MET B N 1
ATOM 1456 C CA . MET B 1 1 ? -7.359 -25.906 9.938 1 76.62 1 MET B CA 1
ATOM 1457 C C . MET B 1 1 ? -6.547 -24.656 9.617 1 76.62 1 MET B C 1
ATOM 1459 O O . MET B 1 1 ? -7.105 -23.562 9.445 1 76.62 1 MET B O 1
ATOM 1463 N N . ASP B 1 2 ? -5.285 -24.75 9.734 1 92.25 2 ASP B N 1
ATOM 1464 C CA . ASP B 1 2 ? -4.406 -23.625 9.445 1 92.25 2 ASP B CA 1
ATOM 1465 C C . ASP B 1 2 ? -4.484 -23.219 7.973 1 92.25 2 ASP B C 1
ATOM 1467 O O . ASP B 1 2 ? -4.688 -24.078 7.105 1 92.25 2 ASP B O 1
ATOM 1471 N N . PRO B 1 3 ? -4.457 -22 7.672 1 94.5 3 PRO B N 1
ATOM 1472 C CA . PRO B 1 3 ? -4.598 -21.5 6.305 1 94.5 3 PRO B CA 1
ATOM 1473 C C . PRO B 1 3 ? -3.658 -22.188 5.324 1 94.5 3 PRO B C 1
ATOM 1475 O O . PRO B 1 3 ? -4.051 -22.5 4.191 1 94.5 3 PRO B O 1
ATOM 1478 N N . HIS B 1 4 ? -2.494 -22.484 5.742 1 94.69 4 HIS B N 1
ATOM 1479 C CA . HIS B 1 4 ? -1.536 -23.125 4.852 1 94.69 4 HIS B CA 1
ATOM 1480 C C . HIS B 1 4 ? -2.006 -24.516 4.445 1 94.69 4 HIS B C 1
ATOM 1482 O O . HIS B 1 4 ? -1.985 -24.875 3.264 1 94.69 4 HIS B O 1
ATOM 1488 N N . SER B 1 5 ? -2.438 -25.25 5.387 1 95.62 5 SER B N 1
ATOM 1489 C CA . SER B 1 5 ? -2.936 -26.594 5.113 1 95.62 5 SER B CA 1
ATOM 1490 C C . SER B 1 5 ? -4.148 -26.562 4.191 1 95.62 5 SER B C 1
ATOM 1492 O O . SER B 1 5 ? -4.309 -27.422 3.33 1 95.62 5 SER B O 1
ATOM 1494 N N . THR B 1 6 ? -4.973 -25.562 4.383 1 95.19 6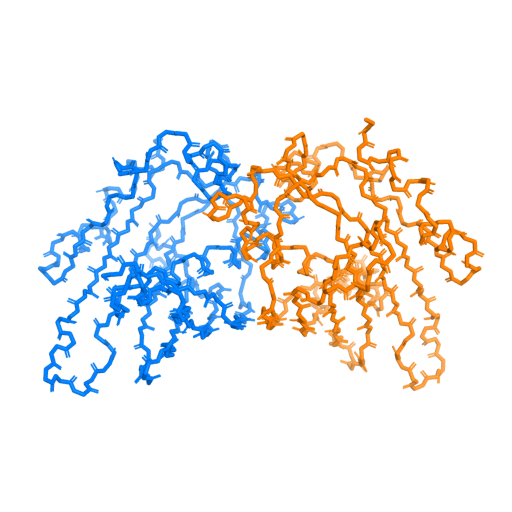 THR B N 1
ATOM 1495 C CA . THR B 1 6 ? -6.145 -25.391 3.533 1 95.19 6 THR B CA 1
ATOM 1496 C C . THR B 1 6 ? -5.738 -25.172 2.08 1 95.19 6 THR B C 1
ATOM 1498 O O . THR B 1 6 ? -6.309 -25.781 1.171 1 95.19 6 THR B O 1
ATOM 1501 N N . VAL B 1 7 ? -4.703 -24.328 1.819 1 96 7 VAL B N 1
ATOM 1502 C CA . VAL B 1 7 ? -4.25 -24.016 0.47 1 96 7 VAL B CA 1
ATOM 1503 C C . VAL B 1 7 ? -3.662 -25.266 -0.187 1 96 7 VAL B C 1
ATOM 1505 O O . VAL B 1 7 ? -3.936 -25.547 -1.356 1 96 7 VAL B O 1
ATOM 1508 N N . LEU B 1 8 ? -2.93 -26.109 0.604 1 95.5 8 LEU B N 1
ATOM 1509 C CA . LEU B 1 8 ? -2.227 -27.266 0.056 1 95.5 8 LEU B CA 1
ATOM 1510 C C . LEU B 1 8 ? -3.213 -28.328 -0.42 1 95.5 8 LEU B C 1
ATOM 1512 O O . LEU B 1 8 ? -2.852 -29.203 -1.206 1 95.5 8 LEU B O 1
ATOM 1516 N N . GLN B 1 9 ? -4.426 -28.203 0.069 1 95.75 9 GLN B N 1
ATOM 1517 C CA . GLN B 1 9 ? -5.441 -29.172 -0.324 1 95.75 9 GLN B CA 1
ATOM 1518 C C . GLN B 1 9 ? -6.336 -28.609 -1.43 1 95.75 9 GLN B C 1
ATOM 1520 O O . GLN B 1 9 ? -7.148 -29.344 -2.002 1 95.75 9 GLN B O 1
ATOM 1525 N N . HIS B 1 10 ? -6.211 -27.391 -1.716 1 95.56 10 HIS B N 1
ATOM 1526 C CA . HIS B 1 10 ? -7.07 -26.734 -2.705 1 95.56 10 HIS B CA 1
ATOM 1527 C C . HIS B 1 10 ? -6.719 -27.188 -4.117 1 95.56 10 HIS B C 1
ATOM 1529 O O . HIS B 1 10 ? -5.539 -27.297 -4.465 1 95.56 10 HIS B O 1
ATOM 1535 N N . PRO B 1 11 ? -7.734 -27.438 -4.969 1 94.75 11 PRO B N 1
ATOM 1536 C CA . PRO B 1 11 ? -7.48 -27.891 -6.336 1 94.75 11 PRO B CA 1
ATOM 1537 C C . PRO B 1 11 ? -6.594 -26.938 -7.125 1 94.75 11 PRO B C 1
ATOM 1539 O O . PRO B 1 11 ? -5.789 -27.375 -7.953 1 94.75 11 PRO B O 1
ATOM 1542 N N . TYR B 1 12 ? -6.723 -25.688 -6.898 1 95 12 TYR B N 1
ATOM 1543 C CA . TYR B 1 12 ? -5.914 -24.719 -7.633 1 95 12 TYR B CA 1
ATOM 1544 C C . TYR B 1 12 ? -4.438 -24.875 -7.285 1 95 12 TYR B C 1
ATOM 1546 O O . TYR B 1 12 ? -3.574 -24.781 -8.164 1 95 12 TYR B O 1
ATOM 1554 N N . TYR B 1 13 ? -4.148 -25.062 -6.008 1 96.12 13 TYR B N 1
ATOM 1555 C CA . TYR B 1 13 ? -2.77 -25.312 -5.602 1 96.12 13 TYR B CA 1
ATOM 1556 C C . TYR B 1 13 ? -2.221 -26.562 -6.27 1 96.12 13 TYR B C 1
ATOM 1558 O O . TYR B 1 13 ? -1.087 -26.562 -6.758 1 96.12 13 TYR B O 1
ATOM 1566 N N . ILE B 1 14 ? -2.975 -27.578 -6.242 1 96.12 14 ILE B N 1
ATOM 1567 C CA . ILE B 1 14 ? -2.561 -28.844 -6.844 1 96.12 14 ILE B CA 1
ATOM 1568 C C . ILE B 1 14 ? -2.275 -28.625 -8.328 1 96.12 14 ILE B C 1
ATOM 1570 O O . ILE B 1 14 ? -1.283 -29.141 -8.859 1 96.12 14 ILE B O 1
ATOM 1574 N N . TYR B 1 15 ? -3.184 -27.891 -8.953 1 95.5 15 TYR B N 1
ATOM 1575 C CA . TYR B 1 15 ? -2.977 -27.547 -10.352 1 95.5 15 TYR B CA 1
ATOM 1576 C C . TYR B 1 15 ? -1.646 -26.828 -10.547 1 95.5 15 TYR B C 1
ATOM 1578 O O . TYR B 1 15 ? -0.861 -27.203 -11.43 1 95.5 15 TYR B O 1
ATOM 1586 N N . LEU B 1 16 ? -1.308 -25.781 -9.742 1 95.56 16 LEU B N 1
ATOM 1587 C CA . LEU B 1 16 ? -0.066 -25.016 -9.844 1 95.56 16 LEU B CA 1
ATOM 1588 C C . LEU B 1 16 ? 1.143 -25.922 -9.602 1 95.56 16 LEU B C 1
ATOM 1590 O O . LEU B 1 16 ? 2.141 -25.828 -10.32 1 95.56 16 LEU B O 1
ATOM 1594 N N . ARG B 1 17 ? 1.036 -26.75 -8.633 1 94.81 17 ARG B N 1
ATOM 1595 C CA . ARG B 1 17 ? 2.115 -27.641 -8.234 1 94.81 17 ARG B CA 1
ATOM 1596 C C . ARG B 1 17 ? 2.447 -28.625 -9.359 1 94.81 17 ARG B C 1
ATOM 1598 O O . ARG B 1 17 ? 3.613 -28.969 -9.57 1 94.81 17 ARG B O 1
ATOM 1605 N N . ASP B 1 18 ? 1.505 -29.031 -10.094 1 95.19 18 ASP B N 1
ATOM 1606 C CA . ASP B 1 18 ? 1.675 -30.062 -11.109 1 95.19 18 ASP B CA 1
ATOM 1607 C C . ASP B 1 18 ? 2.033 -29.453 -12.461 1 95.19 18 ASP B C 1
ATOM 1609 O O . ASP B 1 18 ? 2.396 -30.172 -13.398 1 95.19 18 ASP B O 1
ATOM 1613 N N . GLU B 1 19 ? 1.883 -28.156 -12.578 1 91.44 19 GLU B N 1
ATOM 1614 C CA . GLU B 1 19 ? 2.244 -27.5 -13.828 1 91.44 19 GLU B CA 1
ATOM 1615 C C . GLU B 1 19 ? 3.758 -27.453 -14.016 1 91.44 19 GLU B C 1
ATOM 1617 O O . GLU B 1 19 ? 4.465 -26.781 -13.266 1 91.44 19 GLU B O 1
ATOM 1622 N N . SER B 1 20 ? 4.262 -28.047 -15.023 1 86.19 20 SER B N 1
ATOM 1623 C CA . SER B 1 20 ? 5.688 -28.281 -15.219 1 86.19 20 SER B CA 1
ATOM 1624 C C . SER B 1 20 ? 6.438 -26.984 -15.453 1 86.19 20 SER B C 1
ATOM 1626 O O . SER B 1 20 ? 7.633 -26.891 -15.172 1 86.19 20 SER B O 1
ATOM 1628 N N . GLN B 1 21 ? 5.84 -26.016 -15.938 1 87 21 GLN B N 1
ATOM 1629 C CA . GLN B 1 21 ? 6.508 -24.766 -16.281 1 87 21 GLN B CA 1
ATOM 1630 C C . GLN B 1 21 ? 6.625 -23.844 -15.062 1 87 21 GLN B C 1
ATOM 1632 O O . GLN B 1 21 ? 7.293 -22.812 -15.117 1 87 21 GLN B O 1
ATOM 1637 N N . LEU B 1 22 ? 5.93 -24.219 -13.984 1 90.12 22 LEU B N 1
ATOM 1638 C CA . LEU B 1 22 ? 5.922 -23.391 -12.789 1 90.12 22 LEU B CA 1
ATOM 1639 C C . LEU B 1 22 ? 6.891 -23.938 -11.742 1 90.12 22 LEU B C 1
ATOM 1641 O O . LEU B 1 22 ? 7.039 -25.156 -11.602 1 90.12 22 LEU B O 1
ATOM 1645 N N . THR B 1 23 ? 7.559 -23.031 -11.086 1 90.31 23 THR B N 1
ATOM 1646 C CA . THR B 1 23 ? 8.422 -23.344 -9.953 1 90.31 23 THR B CA 1
ATOM 1647 C C . THR B 1 23 ? 7.914 -22.688 -8.68 1 90.31 23 THR B C 1
ATOM 1649 O O . THR B 1 23 ? 7.598 -21.5 -8.672 1 90.31 23 THR B O 1
ATOM 1652 N N . GLN B 1 24 ? 7.738 -23.469 -7.66 1 90.81 24 GLN B N 1
ATOM 1653 C CA . GLN B 1 24 ? 7.375 -22.891 -6.371 1 90.81 24 GLN B CA 1
ATOM 1654 C C . GLN B 1 24 ? 8.547 -22.141 -5.75 1 90.81 24 GLN B C 1
ATOM 1656 O O . GLN B 1 24 ? 9.641 -22.703 -5.609 1 90.81 24 GLN B O 1
ATOM 1661 N N . VAL B 1 25 ? 8.25 -20.875 -5.484 1 84.31 25 VAL B N 1
ATOM 1662 C CA . VAL B 1 25 ? 9.273 -20.016 -4.906 1 84.31 25 VAL B CA 1
ATOM 1663 C C . VAL B 1 25 ? 9.289 -20.172 -3.391 1 84.31 25 VAL B C 1
ATOM 1665 O O . VAL B 1 25 ? 8.234 -20.25 -2.754 1 84.31 25 VAL B O 1
ATOM 1668 N N . HIS B 1 26 ? 10.344 -20.5 -2.727 1 68.31 26 HIS B N 1
ATOM 1669 C CA . HIS B 1 26 ? 10.422 -20.656 -1.279 1 68.31 26 HIS B CA 1
ATOM 1670 C C . HIS B 1 26 ? 11.07 -19.438 -0.626 1 68.31 26 HIS B C 1
ATOM 1672 O O . HIS B 1 26 ? 12.164 -19.031 -1.009 1 68.31 26 HIS B O 1
ATOM 1678 N N . HIS B 1 27 ? 10.383 -18.328 -0.484 1 54.97 27 HIS B N 1
ATOM 1679 C CA . HIS B 1 27 ? 10.938 -17.125 0.102 1 54.97 27 HIS B CA 1
ATOM 1680 C C . HIS B 1 27 ? 11.617 -17.406 1.436 1 54.97 27 HIS B C 1
ATOM 1682 O O . HIS B 1 27 ? 12.609 -16.766 1.784 1 54.97 27 HIS B O 1
ATOM 1688 N N . ALA B 1 28 ? 10.898 -17.969 2.424 1 46.84 28 ALA B N 1
ATOM 1689 C CA . ALA B 1 28 ? 11.391 -18.078 3.795 1 46.84 28 ALA B CA 1
ATOM 1690 C C . ALA B 1 28 ? 12.82 -18.609 3.822 1 46.84 28 ALA B C 1
ATOM 1692 O O . ALA B 1 28 ? 13.625 -18.188 4.668 1 46.84 28 ALA B O 1
ATOM 1693 N N . LEU B 1 29 ? 13.039 -19.562 3.074 1 44.22 29 LEU B N 1
ATOM 1694 C CA . LEU B 1 29 ? 14.219 -20.359 3.41 1 44.22 29 LEU B CA 1
ATOM 1695 C C . LEU B 1 29 ? 15.492 -19.547 3.188 1 44.22 29 LEU B C 1
ATOM 1697 O O . LEU B 1 29 ? 16.547 -19.875 3.748 1 44.22 29 LEU B O 1
ATOM 1701 N N . GLN B 1 30 ? 15.391 -18.453 2.367 1 47.34 30 GLN B N 1
ATOM 1702 C CA . GLN B 1 30 ? 16.719 -17.891 2.166 1 47.34 30 GLN B CA 1
ATOM 1703 C C . GLN B 1 30 ? 16.859 -16.562 2.904 1 47.34 30 GLN B C 1
ATOM 1705 O O . GLN B 1 30 ? 17.906 -15.898 2.816 1 47.34 30 GLN B O 1
ATOM 1710 N N . ILE B 1 31 ? 15.742 -16.125 3.539 1 52.19 31 ILE B N 1
ATOM 1711 C CA . ILE B 1 31 ? 15.984 -14.82 4.152 1 52.19 31 ILE B CA 1
ATOM 1712 C C . ILE B 1 31 ? 16.656 -15.008 5.512 1 52.19 31 ILE B C 1
ATOM 1714 O O . ILE B 1 31 ? 16.188 -15.781 6.344 1 52.19 31 ILE B O 1
ATOM 1718 N N . ASP B 1 32 ? 17.797 -14.477 5.586 1 55.78 32 ASP B N 1
ATOM 1719 C CA . ASP B 1 32 ? 18.5 -14.305 6.848 1 55.78 32 ASP B CA 1
ATOM 1720 C C . ASP B 1 32 ? 17.578 -13.773 7.938 1 55.78 32 ASP B C 1
ATOM 1722 O O . ASP B 1 32 ? 16.797 -12.852 7.695 1 55.78 32 ASP B O 1
ATOM 1726 N N . GLU B 1 33 ? 17.438 -14.523 9 1 55.44 33 GLU B N 1
ATOM 1727 C CA . GLU B 1 33 ? 16.609 -14.203 10.156 1 55.44 33 GLU B CA 1
ATOM 1728 C C . GLU B 1 33 ? 16.672 -12.719 10.484 1 55.44 33 GLU B C 1
ATOM 1730 O O . GLU B 1 33 ? 15.664 -12.117 10.875 1 55.44 33 GLU B O 1
ATOM 1735 N N . SER B 1 34 ? 17.906 -12.148 10.422 1 55.59 34 SER B N 1
ATOM 1736 C CA . SER B 1 34 ? 18.062 -10.742 10.789 1 55.59 34 SER B CA 1
ATOM 1737 C C . SER B 1 34 ? 17.297 -9.844 9.836 1 55.59 34 SER B C 1
ATOM 1739 O O . SER B 1 34 ? 16.734 -8.82 10.258 1 55.59 34 SER B O 1
ATOM 1741 N N . LYS B 1 35 ? 17.188 -10.211 8.555 1 61.19 35 LYS B N 1
ATOM 1742 C CA . LYS B 1 35 ? 16.5 -9.383 7.566 1 61.19 35 LYS B CA 1
ATOM 1743 C C . LYS B 1 35 ? 14.984 -9.492 7.727 1 61.19 35 LYS B C 1
ATOM 1745 O O . LYS B 1 35 ? 14.25 -8.555 7.41 1 61.19 35 LYS B O 1
ATOM 1750 N N . ASN B 1 36 ? 14.758 -10.547 8.422 1 69.69 36 ASN B N 1
ATOM 1751 C CA . ASN B 1 36 ? 13.336 -10.828 8.555 1 69.69 36 ASN B CA 1
ATOM 1752 C C . ASN B 1 36 ? 12.672 -9.906 9.57 1 69.69 36 ASN B C 1
ATOM 1754 O O . ASN B 1 36 ? 11.539 -9.477 9.383 1 69.69 36 ASN B O 1
ATOM 1758 N N . LYS B 1 37 ? 13.461 -9.391 10.531 1 79.12 37 LYS B N 1
ATOM 1759 C CA . LYS B 1 37 ? 12.828 -8.602 11.594 1 79.12 37 LYS B CA 1
ATOM 1760 C C . LYS B 1 37 ? 12.43 -7.223 11.086 1 79.12 37 LYS B C 1
ATOM 1762 O O . LYS B 1 37 ? 11.484 -6.617 11.594 1 79.12 37 LYS B O 1
ATOM 1767 N N . VAL B 1 38 ? 13.023 -6.852 10.039 1 88.69 38 VAL B N 1
ATOM 1768 C CA . VAL B 1 38 ? 12.797 -5.48 9.594 1 88.69 38 VAL B CA 1
ATOM 1769 C C . VAL B 1 38 ? 11.898 -5.477 8.367 1 88.69 38 VAL B C 1
ATOM 1771 O O . VAL B 1 38 ? 11.547 -4.414 7.844 1 88.69 38 VAL B O 1
ATOM 1774 N N . SER B 1 39 ? 11.438 -6.598 8 1 93.5 39 SER B N 1
ATOM 1775 C CA . SER B 1 39 ? 10.672 -6.754 6.766 1 93.5 39 SER B CA 1
ATOM 1776 C C . SER B 1 39 ? 9.188 -6.48 6.996 1 93.5 39 SER B C 1
ATOM 1778 O O . SER B 1 39 ? 8.555 -7.121 7.836 1 93.5 39 SER B O 1
ATOM 1780 N N . LEU B 1 40 ? 8.633 -5.578 6.215 1 97.19 40 LEU B N 1
ATOM 1781 C CA . LEU B 1 40 ? 7.211 -5.254 6.293 1 97.19 40 LEU B CA 1
ATOM 1782 C C . LEU B 1 40 ? 6.359 -6.496 6.055 1 97.19 40 LEU B C 1
ATOM 1784 O O . LEU B 1 40 ? 5.562 -6.883 6.914 1 97.19 40 LEU B O 1
ATOM 1788 N N . THR B 1 41 ? 6.539 -7.211 4.945 1 95.69 41 THR B N 1
ATOM 1789 C CA . THR B 1 41 ? 5.676 -8.328 4.574 1 95.69 41 THR B CA 1
ATOM 1790 C C . THR B 1 41 ? 6.125 -9.609 5.258 1 95.69 41 THR B C 1
ATOM 1792 O O . THR B 1 41 ? 5.301 -10.453 5.609 1 95.69 41 THR B O 1
ATOM 1795 N N . GLY B 1 42 ? 7.422 -9.719 5.461 1 93.25 42 GLY B N 1
ATOM 1796 C CA . GLY B 1 42 ? 7.957 -10.953 6.004 1 93.25 42 GLY B CA 1
ATOM 1797 C C . GLY B 1 42 ? 7.828 -11.047 7.516 1 93.25 42 GLY B C 1
ATOM 1798 O O . GLY B 1 42 ? 7.883 -12.148 8.078 1 93.25 42 GLY B O 1
ATOM 1799 N N . ASN B 1 43 ? 7.629 -9.922 8.156 1 94.62 43 ASN B N 1
ATOM 1800 C CA . ASN B 1 43 ? 7.574 -9.93 9.617 1 94.62 43 ASN B CA 1
ATOM 1801 C C . ASN B 1 43 ? 6.387 -9.133 10.141 1 94.62 43 ASN B C 1
ATOM 1803 O O . ASN B 1 43 ? 5.414 -9.703 10.633 1 94.62 43 ASN B O 1
ATOM 1807 N N . THR B 1 44 ? 6.348 -7.887 9.938 1 96.88 44 THR B N 1
ATOM 1808 C CA . THR B 1 44 ? 5.367 -6.988 10.547 1 96.88 44 THR B CA 1
ATOM 1809 C C . THR B 1 44 ? 3.949 -7.391 10.148 1 96.88 44 THR B C 1
ATOM 1811 O O . THR B 1 44 ? 3.045 -7.402 10.984 1 96.88 44 THR B O 1
ATOM 1814 N N . LEU B 1 45 ? 3.785 -7.766 8.875 1 97.81 45 LEU B N 1
ATOM 1815 C CA . LEU B 1 45 ? 2.453 -8.086 8.367 1 97.81 45 LEU B CA 1
ATOM 1816 C C . LEU B 1 45 ? 2.223 -9.594 8.352 1 97.81 45 LEU B C 1
ATOM 1818 O O . LEU B 1 45 ? 1.158 -10.055 7.941 1 97.81 45 LEU B O 1
ATOM 1822 N N . SER B 1 46 ? 3.223 -10.336 8.805 1 96.38 46 SER B N 1
ATOM 1823 C CA . SER B 1 46 ? 3.117 -11.789 8.812 1 96.38 46 SER B CA 1
ATOM 1824 C C . SER B 1 46 ? 2.686 -12.305 10.18 1 96.38 46 SER B C 1
ATOM 1826 O O . SER B 1 46 ? 3.227 -11.891 11.203 1 96.38 46 SER B O 1
ATOM 1828 N N . GLY B 1 47 ? 1.663 -13.125 10.258 1 95.06 47 GLY B N 1
ATOM 1829 C CA . GLY B 1 47 ? 1.255 -13.711 11.523 1 95.06 47 GLY B CA 1
ATOM 1830 C C . GLY B 1 47 ? -0.215 -14.086 11.562 1 95.06 47 GLY B C 1
ATOM 1831 O O . GLY B 1 47 ? -0.93 -13.914 10.57 1 95.06 47 GLY B O 1
ATOM 1832 N N . GLU B 1 48 ? -0.524 -14.461 12.789 1 92.94 48 GLU B N 1
ATOM 1833 C CA . GLU B 1 48 ? -1.92 -14.82 13.016 1 92.94 48 GLU B CA 1
ATOM 1834 C C . GLU B 1 48 ? -2.84 -13.617 12.82 1 92.94 48 GLU B C 1
ATOM 1836 O O . GLU B 1 48 ? -2.59 -12.547 13.367 1 92.94 48 GLU B O 1
ATOM 1841 N N . HIS B 1 49 ? -3.852 -13.648 12 1 95.81 49 HIS B N 1
ATOM 1842 C CA . HIS B 1 49 ? -4.898 -12.664 11.742 1 95.81 49 HIS B CA 1
ATOM 1843 C C . HIS B 1 49 ? -4.406 -11.57 10.805 1 95.81 49 HIS B C 1
ATOM 1845 O O . HIS B 1 49 ? -5.082 -10.555 10.617 1 95.81 49 HIS B O 1
ATOM 1851 N N . LYS B 1 50 ? -3.139 -11.75 10.312 1 97.94 50 LYS B N 1
ATOM 1852 C CA . LYS B 1 50 ? -2.553 -10.859 9.305 1 97.94 50 LYS B CA 1
ATOM 1853 C C . LYS B 1 50 ? -2.371 -11.586 7.977 1 97.94 50 LYS B C 1
ATOM 1855 O O . LYS B 1 50 ? -3.303 -12.227 7.477 1 97.94 50 LYS B O 1
ATOM 1860 N N . ILE B 1 51 ? -1.222 -11.484 7.344 1 97.75 51 ILE B N 1
ATOM 1861 C CA . ILE B 1 51 ? -0.902 -12.422 6.27 1 97.75 51 ILE B CA 1
ATOM 1862 C C . ILE B 1 51 ? -0.479 -13.766 6.863 1 97.75 51 ILE B C 1
ATOM 1864 O O . ILE B 1 51 ? 0.511 -13.844 7.594 1 97.75 51 ILE B O 1
ATOM 1868 N N . ALA B 1 52 ? -1.241 -14.742 6.566 1 97.06 52 ALA B N 1
ATOM 1869 C CA . ALA B 1 52 ? -0.925 -16.062 7.105 1 97.06 52 ALA B CA 1
ATOM 1870 C C . ALA B 1 52 ? 0.489 -16.484 6.719 1 97.06 52 ALA B C 1
ATOM 1872 O O . ALA B 1 52 ? 0.924 -16.266 5.59 1 97.06 52 ALA B O 1
ATOM 1873 N N . LYS B 1 53 ? 1.109 -17.156 7.68 1 93.31 53 LYS B N 1
ATOM 1874 C CA . LYS B 1 53 ? 2.473 -17.625 7.441 1 93.31 53 LYS B CA 1
ATOM 1875 C C . LYS B 1 53 ? 2.508 -18.656 6.324 1 93.31 53 LYS B C 1
ATOM 1877 O O . LYS B 1 53 ? 1.539 -19.391 6.121 1 93.31 53 LYS B O 1
ATOM 1882 N N . HIS B 1 54 ? 3.627 -18.578 5.586 1 90.38 54 HIS B N 1
ATOM 1883 C CA . HIS B 1 54 ? 3.949 -19.547 4.535 1 90.38 54 HIS B CA 1
ATOM 1884 C C . HIS B 1 54 ? 3.037 -19.375 3.326 1 90.38 54 HIS B C 1
ATOM 1886 O O . HIS B 1 54 ? 2.383 -20.312 2.891 1 90.38 54 HIS B O 1
ATOM 1892 N N . PRO B 1 55 ? 2.971 -18.219 2.744 1 93 55 PRO B N 1
ATOM 1893 C CA . PRO B 1 55 ? 2.256 -18.094 1.472 1 93 55 PRO B CA 1
ATOM 1894 C C . PRO B 1 55 ? 2.82 -19 0.382 1 93 55 PRO B C 1
ATOM 1896 O O . PRO B 1 55 ? 3.982 -19.406 0.453 1 93 55 PRO B O 1
ATOM 1899 N N . VAL B 1 56 ? 2.008 -19.375 -0.55 1 94.38 56 VAL B N 1
ATOM 1900 C CA . VAL B 1 56 ? 2.436 -20.203 -1.682 1 94.38 56 VAL B CA 1
ATOM 1901 C C . VAL B 1 56 ? 2.67 -19.312 -2.9 1 94.38 56 VAL B C 1
ATOM 1903 O O . VAL B 1 56 ? 1.785 -18.547 -3.301 1 94.38 56 VAL B O 1
ATOM 1906 N N . ILE B 1 57 ? 3.854 -19.406 -3.445 1 96.12 57 ILE B N 1
ATOM 1907 C CA . ILE B 1 57 ? 4.207 -18.578 -4.594 1 96.12 57 ILE B CA 1
ATOM 1908 C C . ILE B 1 57 ? 4.812 -19.438 -5.691 1 96.12 57 ILE B C 1
ATOM 1910 O O . ILE B 1 57 ? 5.695 -20.266 -5.426 1 96.12 57 ILE B O 1
ATOM 1914 N N . PHE B 1 58 ? 4.297 -19.312 -6.863 1 95.31 58 PHE B N 1
ATOM 1915 C CA . PHE B 1 58 ? 4.824 -19.969 -8.047 1 95.31 58 PHE B CA 1
ATOM 1916 C C . PHE B 1 58 ? 5.289 -18.953 -9.078 1 95.31 58 PHE B C 1
ATOM 1918 O O . PHE B 1 58 ? 4.656 -17.906 -9.258 1 95.31 58 PHE B O 1
ATOM 1925 N N . SER B 1 59 ? 6.34 -19.234 -9.727 1 93.06 59 SER B N 1
ATOM 1926 C CA . SER B 1 59 ? 6.859 -18.344 -10.766 1 93.06 59 SER B CA 1
ATOM 1927 C C . SER B 1 59 ? 7.191 -19.125 -12.031 1 93.06 59 SER B C 1
ATOM 1929 O O . SER B 1 59 ? 7.48 -20.312 -11.977 1 93.06 59 SER B O 1
ATOM 1931 N N . MET B 1 60 ? 7.008 -18.484 -13.102 1 89.62 60 MET B N 1
ATOM 1932 C CA . MET B 1 60 ? 7.469 -18.938 -14.406 1 89.62 60 MET B CA 1
ATOM 1933 C C . MET B 1 60 ? 8.406 -17.922 -15.039 1 89.62 60 MET B C 1
ATOM 1935 O O . MET B 1 60 ? 8.023 -16.766 -15.242 1 89.62 60 MET B O 1
ATOM 1939 N N . VAL B 1 61 ? 9.633 -18.359 -15.164 1 80.12 61 VAL B N 1
ATOM 1940 C CA . VAL B 1 61 ? 10.602 -17.484 -15.828 1 80.12 61 VAL B CA 1
ATOM 1941 C C . VAL B 1 61 ? 10.992 -18.078 -17.172 1 80.12 61 VAL B C 1
ATOM 1943 O O . VAL B 1 61 ? 11.516 -19.188 -17.234 1 80.12 61 VAL B O 1
ATOM 1946 N N . GLU B 1 62 ? 10.406 -17.609 -18.125 1 70.56 62 GLU B N 1
ATOM 1947 C CA . GLU B 1 62 ? 10.844 -18.109 -19.422 1 70.56 62 GLU B CA 1
ATOM 1948 C C . GLU B 1 62 ? 12.102 -17.391 -19.906 1 70.56 62 GLU B C 1
ATOM 1950 O O . GLU B 1 62 ? 12.281 -16.203 -19.641 1 70.56 62 GLU B O 1
ATOM 1955 N N . HIS B 1 63 ? 13.203 -18.109 -19.984 1 55.25 63 HIS B N 1
ATOM 1956 C CA . HIS B 1 63 ? 14.469 -17.594 -20.516 1 55.25 63 HIS B CA 1
ATOM 1957 C C . HIS B 1 63 ? 14.234 -16.578 -21.625 1 55.25 63 HIS B C 1
ATOM 1959 O O . HIS B 1 63 ? 13.562 -16.875 -22.609 1 55.25 63 HIS B O 1
ATOM 1965 N N . LEU B 1 64 ? 14.031 -15.305 -21.203 1 49.44 64 LEU B N 1
ATOM 1966 C CA . LEU B 1 64 ? 13.977 -14.203 -22.156 1 49.44 64 LEU B CA 1
ATOM 1967 C C . LEU B 1 64 ? 14.992 -14.414 -23.281 1 49.44 64 LEU B C 1
ATOM 1969 O O . LEU B 1 64 ? 15.734 -13.492 -23.625 1 49.44 64 LEU B O 1
ATOM 1973 N N . GLU B 1 65 ? 15.594 -15.578 -23.469 1 44.41 65 GLU B N 1
ATOM 1974 C CA . GLU B 1 65 ? 16.5 -15.477 -24.609 1 44.41 65 GLU B CA 1
ATOM 1975 C C . GLU B 1 65 ? 15.875 -14.633 -25.719 1 44.41 65 GLU B C 1
ATOM 1977 O O . GLU B 1 65 ? 15.367 -13.539 -25.484 1 44.41 65 GLU B O 1
ATOM 1982 N N . ASN B 1 66 ? 15.812 -15.242 -27.062 1 42.03 66 ASN B N 1
ATOM 1983 C CA . ASN B 1 66 ? 15.664 -14.602 -28.359 1 42.03 66 ASN B CA 1
ATOM 1984 C C . ASN B 1 66 ? 14.258 -14.039 -28.562 1 42.03 66 ASN B C 1
ATOM 1986 O O . ASN B 1 66 ? 13.914 -13.562 -29.641 1 42.03 66 ASN B O 1
ATOM 1990 N N . SER B 1 67 ? 13.203 -14.555 -27.844 1 44.41 67 SER B N 1
ATOM 1991 C CA . SER B 1 67 ? 11.922 -14.211 -28.438 1 44.41 67 SER B CA 1
ATOM 1992 C C . SER B 1 67 ? 11.383 -12.891 -27.906 1 44.41 67 SER B C 1
ATOM 1994 O O . SER B 1 67 ? 11.672 -12.523 -26.766 1 44.41 67 SER B O 1
ATOM 1996 N N . ASN B 1 68 ? 11.031 -11.93 -28.656 1 45.41 68 ASN B N 1
ATOM 1997 C CA . ASN B 1 68 ? 10.328 -10.664 -28.578 1 45.41 68 ASN B CA 1
ATOM 1998 C C . ASN B 1 68 ? 9.117 -10.75 -27.641 1 45.41 68 ASN B C 1
ATOM 2000 O O . ASN B 1 68 ? 8.414 -9.766 -27.438 1 45.41 68 ASN B O 1
ATOM 2004 N N . GLU B 1 69 ? 8.539 -11.906 -27.422 1 49.06 69 GLU B N 1
ATOM 2005 C CA . GLU B 1 69 ? 7.246 -11.914 -26.734 1 49.06 69 GLU B CA 1
ATOM 2006 C C . GLU B 1 69 ? 7.418 -11.992 -25.219 1 49.06 69 GLU B C 1
ATOM 2008 O O . GLU B 1 69 ? 7.867 -13.016 -24.688 1 49.06 69 GLU B O 1
ATOM 2013 N N . LEU B 1 70 ? 7.781 -11.055 -24.484 1 51.09 70 LEU B N 1
ATOM 2014 C CA . LEU B 1 70 ? 8.062 -10.875 -23.062 1 51.09 70 LEU B CA 1
ATOM 2015 C C . LEU B 1 70 ? 6.891 -11.367 -22.219 1 51.09 70 LEU B C 1
ATOM 2017 O O . LEU B 1 70 ? 6.953 -11.328 -20.984 1 51.09 70 LEU B O 1
ATOM 2021 N N . ASN B 1 71 ? 5.668 -11.734 -22.766 1 54.28 71 ASN B N 1
ATOM 2022 C CA . ASN B 1 71 ? 4.617 -12.156 -21.844 1 54.28 71 ASN B CA 1
ATOM 2023 C C . ASN B 1 71 ? 5.016 -13.414 -21.078 1 54.28 71 ASN B C 1
ATOM 2025 O O . ASN B 1 71 ? 4.16 -14.234 -20.734 1 54.28 71 ASN B O 1
ATOM 2029 N N . GLU B 1 72 ? 6.34 -13.594 -20.797 1 65.56 72 GLU B N 1
ATOM 2030 C CA . GLU B 1 72 ? 6.812 -14.93 -20.453 1 65.56 72 GLU B CA 1
ATOM 2031 C C . GLU B 1 72 ? 7.02 -15.078 -18.938 1 65.56 72 GLU B C 1
ATOM 2033 O O . GLU B 1 72 ? 6.832 -16.156 -18.391 1 65.56 72 GLU B O 1
ATOM 2038 N N . ASN B 1 73 ? 7.102 -13.93 -18.297 1 86.62 73 ASN B N 1
ATOM 2039 C CA . ASN B 1 73 ? 7.34 -14.102 -16.859 1 86.62 73 ASN B CA 1
ATOM 2040 C C . ASN B 1 73 ? 6.062 -13.906 -16.062 1 86.62 73 ASN B C 1
ATOM 2042 O O . ASN B 1 73 ? 5.363 -12.906 -16.219 1 86.62 73 ASN B O 1
ATOM 2046 N N . LYS B 1 74 ? 5.797 -14.953 -15.383 1 94.75 74 LYS B N 1
ATOM 2047 C CA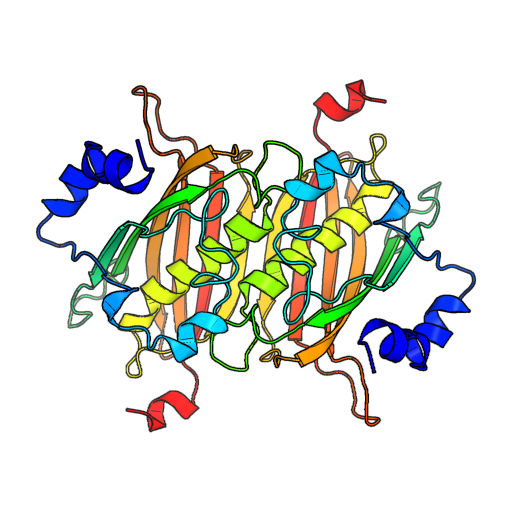 . LYS B 1 74 ? 4.559 -14.945 -14.609 1 94.75 74 LYS B CA 1
ATOM 2048 C C . LYS B 1 74 ? 4.82 -15.32 -13.148 1 94.75 74 LYS B C 1
ATOM 2050 O O . LYS B 1 74 ? 5.77 -16.047 -12.859 1 94.75 74 LYS B O 1
ATOM 2055 N N . LEU B 1 75 ? 4.027 -14.82 -12.281 1 96.44 75 LEU B N 1
ATOM 2056 C CA . LEU B 1 75 ? 4.039 -15.164 -10.859 1 96.44 75 LEU B CA 1
ATOM 2057 C C . LEU B 1 75 ? 2.619 -15.305 -10.328 1 96.44 75 LEU B C 1
ATOM 2059 O O . LEU B 1 75 ? 1.744 -14.5 -10.641 1 96.44 75 LEU B O 1
ATOM 2063 N N . THR B 1 76 ? 2.32 -16.406 -9.625 1 97.75 76 THR B N 1
ATOM 2064 C CA . THR B 1 76 ? 1.057 -16.625 -8.93 1 97.75 76 THR B CA 1
ATOM 2065 C C . THR B 1 76 ? 1.291 -16.844 -7.441 1 97.75 76 THR B C 1
ATOM 2067 O O . THR B 1 76 ? 2.139 -17.656 -7.055 1 97.75 76 THR B O 1
ATOM 2070 N N . ALA B 1 77 ? 0.561 -16.125 -6.641 1 97.88 77 ALA B N 1
ATOM 2071 C CA . ALA B 1 77 ? 0.688 -16.25 -5.191 1 97.88 77 ALA B CA 1
ATOM 2072 C C . ALA B 1 77 ? -0.678 -16.422 -4.531 1 97.88 77 ALA B C 1
ATOM 2074 O O . ALA B 1 77 ? -1.657 -15.789 -4.941 1 97.88 77 ALA B O 1
ATOM 2075 N N . ILE B 1 78 ? -0.748 -17.266 -3.537 1 97.81 78 ILE B N 1
ATOM 2076 C CA . ILE B 1 78 ? -1.957 -17.469 -2.748 1 97.81 78 ILE B CA 1
ATOM 2077 C C . ILE B 1 78 ? -1.725 -16.984 -1.315 1 97.81 78 ILE B C 1
ATOM 2079 O O . ILE B 1 78 ? -0.751 -17.391 -0.672 1 97.81 78 ILE B O 1
ATOM 2083 N N . PHE B 1 79 ? -2.65 -16.141 -0.844 1 97.88 79 PHE B N 1
ATOM 2084 C CA . PHE B 1 79 ? -2.561 -15.594 0.503 1 97.88 79 PHE B CA 1
ATOM 2085 C C . PHE B 1 79 ? -3.854 -15.836 1.274 1 97.88 79 PHE B C 1
ATOM 2087 O O . PHE B 1 79 ? -4.93 -15.906 0.682 1 97.88 79 PHE B O 1
ATOM 2094 N N . HIS B 1 80 ? -3.736 -15.977 2.539 1 98.25 80 HIS B N 1
ATOM 2095 C CA . HIS B 1 80 ? -4.844 -15.766 3.465 1 98.25 80 HIS B CA 1
ATOM 2096 C C . HIS B 1 80 ? -4.676 -14.461 4.234 1 98.25 80 HIS B C 1
ATOM 2098 O O . HIS B 1 80 ? -3.615 -14.203 4.812 1 98.25 80 HIS B O 1
ATOM 2104 N N . LEU B 1 81 ? -5.707 -13.617 4.211 1 98.5 81 LEU B N 1
ATOM 2105 C CA . LEU B 1 81 ? -5.684 -12.312 4.871 1 98.5 81 LEU B CA 1
ATOM 2106 C C . LEU B 1 81 ? -6.629 -12.289 6.062 1 98.5 81 LEU B C 1
ATOM 2108 O O . LEU B 1 81 ? -7.832 -12.531 5.914 1 98.5 81 LEU B O 1
ATOM 2112 N N . GLY B 1 82 ? -6.07 -11.992 7.188 1 98 82 GLY B N 1
ATOM 2113 C CA . GLY B 1 82 ? -6.84 -12.023 8.422 1 98 82 GLY B CA 1
ATOM 2114 C C . GLY B 1 82 ? -7.512 -10.703 8.742 1 98 82 GLY B C 1
ATOM 2115 O O . GLY B 1 82 ? -7.605 -9.828 7.879 1 98 82 GLY B O 1
ATOM 2116 N N . SER B 1 83 ? -7.961 -10.555 9.984 1 97.75 83 SER B N 1
ATOM 2117 C CA . SER B 1 83 ? -8.812 -9.438 10.383 1 97.75 83 SER B CA 1
ATOM 2118 C C . SER B 1 83 ? -7.988 -8.242 10.836 1 97.75 83 SER B C 1
ATOM 2120 O O . SER B 1 83 ? -8.516 -7.137 10.984 1 97.75 83 SER B O 1
ATOM 2122 N N . GLU B 1 84 ? -6.695 -8.398 11.062 1 97.81 84 GLU B N 1
ATOM 2123 C CA . GLU B 1 84 ? -5.898 -7.32 11.641 1 97.81 84 GLU B CA 1
ATOM 2124 C C . GLU B 1 84 ? -5.273 -6.453 10.555 1 97.81 84 GLU B C 1
ATOM 2126 O O . GLU B 1 84 ? -4.406 -5.621 10.836 1 97.81 84 GLU B O 1
ATOM 2131 N N . VAL B 1 85 ? -5.703 -6.66 9.297 1 98.38 85 VAL B N 1
ATOM 2132 C CA . VAL B 1 85 ? -5.18 -5.863 8.195 1 98.38 85 VAL B CA 1
ATOM 2133 C C . VAL B 1 85 ? -6.316 -5.102 7.523 1 98.38 85 VAL B C 1
ATOM 2135 O O . VAL B 1 85 ? -6.238 -4.781 6.332 1 98.38 85 VAL B O 1
ATOM 2138 N N . CYS B 1 86 ? -7.363 -4.789 8.273 1 97.5 86 CYS B N 1
ATOM 2139 C CA . CYS B 1 86 ? -8.578 -4.164 7.754 1 97.5 86 CYS B CA 1
ATOM 2140 C C . CYS B 1 86 ? -8.469 -2.645 7.801 1 97.5 86 CYS B C 1
ATOM 2142 O O . CYS B 1 86 ? -7.711 -2.096 8.609 1 97.5 86 CYS B O 1
ATOM 2144 N N . GLY B 1 87 ? -9.188 -1.993 6.895 1 94.19 87 GLY B N 1
ATOM 2145 C CA . GLY B 1 87 ? -9.492 -0.574 6.98 1 94.19 87 GLY B CA 1
ATOM 2146 C C . GLY B 1 87 ? -10.773 -0.284 7.738 1 94.19 87 GLY B C 1
ATOM 2147 O O . GLY B 1 87 ? -10.773 0.496 8.695 1 94.19 87 GLY B O 1
ATOM 2148 N N . HIS B 1 88 ? -11.828 -0.864 7.281 1 90.69 88 HIS B N 1
ATOM 2149 C CA . HIS B 1 88 ? -13.094 -1.013 7.992 1 90.69 88 HIS B CA 1
ATOM 2150 C C . HIS B 1 88 ? -13.258 -2.43 8.531 1 90.69 88 HIS B C 1
ATOM 2152 O O . HIS B 1 88 ? -12.766 -3.389 7.93 1 90.69 88 HIS B O 1
ATOM 2158 N N . PRO B 1 89 ? -13.883 -2.529 9.641 1 92.12 89 PRO B N 1
ATOM 2159 C CA . PRO B 1 89 ? -14.047 -3.889 10.156 1 92.12 89 PRO B CA 1
ATOM 2160 C C . PRO B 1 89 ? -14.594 -4.859 9.117 1 92.12 89 PRO B C 1
ATOM 2162 O O . PRO B 1 89 ? -15.648 -4.605 8.523 1 92.12 89 PRO B O 1
ATOM 2165 N N . GLY B 1 90 ? -13.805 -5.922 8.883 1 96.38 90 GLY B N 1
ATOM 2166 C CA . GLY B 1 90 ? -14.242 -6.98 7.988 1 96.38 90 GLY B CA 1
ATOM 2167 C C . GLY B 1 90 ? -13.805 -6.77 6.551 1 96.38 90 GLY B C 1
ATOM 2168 O O . GLY B 1 90 ? -13.969 -7.652 5.707 1 96.38 90 GLY B O 1
ATOM 2169 N N . ILE B 1 91 ? -13.273 -5.574 6.273 1 97.38 91 ILE B N 1
ATOM 2170 C CA . ILE B 1 91 ? -12.828 -5.258 4.922 1 97.38 91 ILE B CA 1
ATOM 2171 C C . ILE B 1 91 ? -11.336 -4.949 4.93 1 97.38 91 ILE B C 1
ATOM 2173 O O . ILE B 1 91 ? -10.891 -4.012 5.602 1 97.38 91 ILE B O 1
ATOM 2177 N N . VAL B 1 92 ? -10.586 -5.715 4.188 1 98.44 92 VAL B N 1
ATOM 2178 C CA . VAL B 1 92 ? -9.141 -5.543 4.113 1 98.44 92 VAL B CA 1
ATOM 2179 C C . VAL B 1 92 ? -8.812 -4.152 3.586 1 98.44 92 VAL B C 1
ATOM 2181 O O . VAL B 1 92 ? -9.453 -3.67 2.645 1 98.44 92 VAL B O 1
ATOM 2184 N N . HIS B 1 93 ? -7.891 -3.494 4.215 1 98.44 93 HIS B N 1
ATOM 2185 C CA . HIS B 1 93 ? -7.461 -2.152 3.836 1 98.44 93 HIS B CA 1
ATOM 2186 C C . HIS B 1 93 ? -6.891 -2.139 2.42 1 98.44 93 HIS B C 1
ATOM 2188 O O . HIS B 1 93 ? -6.105 -3.016 2.053 1 98.44 93 HIS B O 1
ATOM 2194 N N . GLY B 1 94 ? -7.223 -1.165 1.609 1 98.56 94 GLY B N 1
ATOM 2195 C CA . GLY B 1 94 ? -6.656 -1.035 0.277 1 98.56 94 GLY B CA 1
ATOM 2196 C C . GLY B 1 94 ? -5.141 -0.981 0.275 1 98.56 94 GLY B C 1
ATOM 2197 O O . GLY B 1 94 ? -4.5 -1.444 -0.669 1 98.56 94 GLY B O 1
ATOM 2198 N N . GLY B 1 95 ? -4.551 -0.381 1.262 1 98.69 95 GLY B N 1
ATOM 2199 C CA . GLY B 1 95 ? -3.104 -0.333 1.407 1 98.69 95 GLY B CA 1
ATOM 2200 C C . GLY B 1 95 ? -2.471 -1.706 1.538 1 98.69 95 GLY B C 1
ATOM 2201 O O . GLY B 1 95 ? -1.336 -1.916 1.106 1 98.69 95 GLY B O 1
ATOM 2202 N N . MET B 1 96 ? -3.135 -2.627 2.156 1 98.81 96 MET B N 1
ATOM 2203 C CA . MET B 1 96 ? -2.658 -4.004 2.238 1 98.81 96 MET B CA 1
ATOM 2204 C C . MET B 1 96 ? -2.58 -4.637 0.853 1 98.81 96 MET B C 1
ATOM 2206 O O . MET B 1 96 ? -1.591 -5.293 0.518 1 98.81 96 MET B O 1
ATOM 2210 N N . LEU B 1 97 ? -3.613 -4.402 0.033 1 98.94 97 LEU B N 1
ATOM 2211 C CA . LEU B 1 97 ? -3.598 -4.91 -1.335 1 98.94 97 LEU B CA 1
ATOM 2212 C C . LEU B 1 97 ? -2.479 -4.262 -2.143 1 98.94 97 LEU B C 1
ATOM 2214 O O . LEU B 1 97 ? -1.804 -4.934 -2.926 1 98.94 97 LEU B O 1
ATOM 2218 N N . ALA B 1 98 ? -2.301 -2.941 -1.931 1 98.94 98 ALA B N 1
ATOM 2219 C CA . ALA B 1 98 ? -1.213 -2.238 -2.605 1 98.94 98 ALA B CA 1
ATOM 2220 C C . ALA B 1 98 ? 0.14 -2.844 -2.242 1 98.94 98 ALA B C 1
ATOM 2222 O O . ALA B 1 98 ? 1.013 -2.99 -3.102 1 98.94 98 ALA B O 1
ATOM 2223 N N . THR B 1 99 ? 0.326 -3.148 -0.988 1 98.81 99 THR B N 1
ATOM 2224 C CA . THR B 1 99 ? 1.567 -3.74 -0.503 1 98.81 99 THR B CA 1
ATOM 2225 C C . THR B 1 99 ? 1.823 -5.086 -1.176 1 98.81 99 THR B C 1
ATOM 2227 O O . THR B 1 99 ? 2.934 -5.355 -1.64 1 98.81 99 THR B O 1
ATOM 2230 N N . LEU B 1 100 ? 0.8 -5.949 -1.251 1 98.75 100 LEU B N 1
ATOM 2231 C CA . LEU B 1 100 ? 0.931 -7.246 -1.9 1 98.75 100 LEU B CA 1
ATOM 2232 C C . LEU B 1 100 ? 1.269 -7.086 -3.379 1 98.75 100 LEU B C 1
ATOM 2234 O O . LEU B 1 100 ? 2.133 -7.789 -3.904 1 98.75 100 LEU B O 1
ATOM 2238 N N . LEU B 1 101 ? 0.563 -6.168 -4.027 1 98.88 101 LEU B N 1
ATOM 2239 C CA . LEU B 1 101 ? 0.814 -5.926 -5.441 1 98.88 101 LEU B CA 1
ATOM 2240 C C . LEU B 1 101 ? 2.23 -5.402 -5.66 1 98.88 101 LEU B C 1
ATOM 2242 O O . LEU B 1 101 ? 2.945 -5.883 -6.543 1 98.88 101 LEU B O 1
ATOM 2246 N N . ASP B 1 102 ? 2.639 -4.43 -4.871 1 98.75 102 ASP B N 1
ATOM 2247 C CA . ASP B 1 102 ? 3.986 -3.877 -4.98 1 98.75 102 ASP B CA 1
ATOM 2248 C C . ASP B 1 102 ? 5.039 -4.977 -4.891 1 98.75 102 ASP B C 1
ATOM 2250 O O . ASP B 1 102 ? 5.914 -5.082 -5.754 1 98.75 102 ASP B O 1
ATOM 2254 N N . GLU B 1 103 ? 4.941 -5.812 -3.908 1 97.62 103 GLU B N 1
ATOM 2255 C CA . GLU B 1 103 ? 5.945 -6.84 -3.646 1 97.62 103 GLU B CA 1
ATOM 2256 C C . GLU B 1 103 ? 5.969 -7.883 -4.762 1 97.62 103 GLU B C 1
ATOM 2258 O O . GLU B 1 103 ? 7.031 -8.203 -5.293 1 97.62 103 GLU B O 1
ATOM 2263 N N . ASN B 1 104 ? 4.875 -8.359 -5.172 1 97.56 104 ASN B N 1
ATOM 2264 C CA . ASN B 1 104 ? 4.844 -9.523 -6.055 1 97.56 104 ASN B CA 1
ATOM 2265 C C . ASN B 1 104 ? 5.031 -9.125 -7.516 1 97.56 104 ASN B C 1
ATOM 2267 O O . ASN B 1 104 ? 5.598 -9.883 -8.305 1 97.56 104 ASN B O 1
ATOM 2271 N N . LEU B 1 105 ? 4.551 -7.914 -7.914 1 98.06 105 LEU B N 1
ATOM 2272 C CA . LEU B 1 105 ? 4.859 -7.438 -9.258 1 98.06 105 LEU B CA 1
ATOM 2273 C C . LEU B 1 105 ? 6.352 -7.18 -9.414 1 98.06 105 LEU B C 1
ATOM 2275 O O . LEU B 1 105 ? 6.934 -7.488 -10.461 1 98.06 105 LEU B O 1
ATOM 2279 N N . CYS B 1 106 ? 6.949 -6.648 -8.367 1 97.06 106 CYS B N 1
ATOM 2280 C CA . CYS B 1 106 ? 8.398 -6.504 -8.391 1 97.06 106 CYS B CA 1
ATOM 2281 C C . CYS B 1 106 ? 9.086 -7.859 -8.523 1 97.06 106 CYS B C 1
ATOM 2283 O O . CYS B 1 106 ? 9.984 -8.031 -9.352 1 97.06 106 CYS B O 1
ATOM 2285 N N . ARG B 1 107 ? 8.664 -8.75 -7.738 1 95 107 ARG B N 1
ATOM 2286 C CA . ARG B 1 107 ? 9.266 -10.078 -7.766 1 95 107 ARG B CA 1
ATOM 2287 C C . ARG B 1 107 ? 9.133 -10.711 -9.148 1 95 107 ARG B C 1
ATOM 2289 O O . ARG B 1 107 ? 10.016 -11.453 -9.578 1 95 107 ARG B O 1
ATOM 2296 N N . CYS B 1 108 ? 8.062 -10.492 -9.812 1 94.81 108 CYS B N 1
ATOM 2297 C CA . CYS B 1 108 ? 7.848 -10.992 -11.164 1 94.81 108 CYS B CA 1
ATOM 2298 C C . CYS B 1 108 ? 8.875 -10.406 -12.133 1 94.81 108 CYS B C 1
ATOM 2300 O O . CYS B 1 108 ? 9.289 -11.07 -13.078 1 94.81 108 CYS B O 1
ATOM 2302 N N . ALA B 1 109 ? 9.32 -9.219 -11.867 1 94.5 109 ALA B N 1
ATOM 2303 C CA . ALA B 1 109 ? 10.211 -8.5 -12.766 1 94.5 109 ALA B CA 1
ATOM 2304 C C . ALA B 1 109 ? 11.672 -8.836 -12.484 1 94.5 109 ALA B C 1
ATOM 2306 O O . ALA B 1 109 ? 12.516 -8.797 -13.383 1 94.5 109 ALA B O 1
ATOM 2307 N N . PHE B 1 110 ? 12.031 -9.156 -11.242 1 93.06 110 PHE B N 1
ATOM 2308 C CA . PHE B 1 110 ? 13.398 -9.203 -10.75 1 93.06 110 PHE B CA 1
ATOM 2309 C C . PHE B 1 110 ? 14.242 -10.172 -11.586 1 93.06 110 PHE B C 1
ATOM 2311 O O . PHE B 1 110 ? 15.375 -9.859 -11.938 1 93.06 110 PHE B O 1
ATOM 2318 N N . PRO B 1 111 ? 13.672 -11.305 -11.93 1 89.62 111 PRO B N 1
ATOM 2319 C CA . PRO B 1 111 ? 14.492 -12.258 -12.672 1 89.62 111 PRO B CA 1
ATOM 2320 C C . PRO B 1 111 ? 14.914 -11.734 -14.039 1 89.62 111 PRO B C 1
ATOM 2322 O O . PRO B 1 111 ? 15.828 -12.289 -14.664 1 89.62 111 PRO B O 1
ATOM 2325 N N . LEU B 1 112 ? 14.328 -10.672 -14.531 1 89.81 112 LEU B N 1
ATOM 2326 C CA . LEU B 1 112 ? 14.609 -10.148 -15.859 1 89.81 112 LEU B CA 1
ATOM 2327 C C . LEU B 1 112 ? 15.766 -9.156 -15.828 1 89.81 112 LEU B C 1
ATOM 2329 O O . LEU B 1 112 ? 16.266 -8.742 -16.875 1 89.81 112 LEU B O 1
ATOM 2333 N N . PHE B 1 113 ? 16.109 -8.812 -14.68 1 89.56 113 PHE B N 1
ATOM 2334 C CA . PHE B 1 113 ? 17.25 -7.902 -14.508 1 89.56 113 PHE B CA 1
ATOM 2335 C C . PHE B 1 113 ? 18.531 -8.688 -14.281 1 89.56 113 PHE B C 1
ATOM 2337 O O . PHE B 1 113 ? 18.531 -9.719 -13.609 1 89.56 113 PHE B O 1
ATOM 2344 N N . SER B 1 114 ? 19.609 -8.172 -14.766 1 87.12 114 SER B N 1
ATOM 2345 C CA . SER B 1 114 ? 20.906 -8.82 -14.594 1 87.12 114 SER B CA 1
ATOM 2346 C C . SER B 1 114 ? 21.266 -8.953 -13.117 1 87.12 114 SER B C 1
ATOM 2348 O O . SER B 1 114 ? 21.734 -10.008 -12.688 1 87.12 114 SER B O 1
ATOM 2350 N N . GLY B 1 115 ? 21.031 -7.902 -12.352 1 86.62 115 GLY B N 1
ATOM 2351 C CA . GLY B 1 115 ? 21.344 -7.914 -10.93 1 86.62 115 GLY B CA 1
ATOM 2352 C C . GLY B 1 115 ? 20.219 -8.508 -10.086 1 86.62 115 GLY B C 1
ATOM 2353 O O . GLY B 1 115 ? 20.359 -8.617 -8.867 1 86.62 115 GLY B O 1
ATOM 2354 N N . LYS B 1 116 ? 19.109 -8.781 -10.734 1 87.56 116 LYS B N 1
ATOM 2355 C CA . LYS B 1 116 ? 17.953 -9.383 -10.094 1 87.56 116 LYS B CA 1
ATOM 2356 C C . LYS B 1 116 ? 17.391 -8.484 -9 1 87.56 116 LYS B C 1
ATOM 2358 O O . LYS B 1 116 ? 16.906 -8.969 -7.977 1 87.56 116 LYS B O 1
ATOM 2363 N N . ILE B 1 117 ? 17.703 -7.215 -9.125 1 88.94 117 ILE B N 1
ATOM 2364 C CA . ILE B 1 117 ? 17.172 -6.219 -8.203 1 88.94 117 ILE B CA 1
ATOM 2365 C C . ILE B 1 117 ? 16.531 -5.078 -8.992 1 88.94 117 ILE B C 1
ATOM 2367 O O . ILE B 1 117 ? 17.031 -4.691 -10.055 1 88.94 117 ILE B O 1
ATOM 2371 N N . GLY B 1 118 ? 15.469 -4.531 -8.531 1 94.25 118 GLY B N 1
ATOM 2372 C CA . GLY B 1 118 ? 14.758 -3.406 -9.117 1 94.25 118 GLY B CA 1
ATOM 2373 C C . GLY B 1 118 ? 14.055 -2.541 -8.094 1 94.25 118 GLY B C 1
ATOM 2374 O O . GLY B 1 118 ? 13.977 -2.902 -6.918 1 94.25 118 GLY B O 1
ATOM 2375 N N . VAL B 1 119 ? 13.695 -1.348 -8.539 1 96.19 119 VAL B N 1
ATOM 2376 C CA . VAL B 1 119 ? 12.922 -0.429 -7.715 1 96.19 119 VAL B CA 1
ATOM 2377 C C . VAL B 1 119 ? 11.617 -0.072 -8.422 1 96.19 119 VAL B C 1
ATOM 2379 O O . VAL B 1 119 ? 11.586 0.051 -9.648 1 96.19 119 VAL B O 1
ATOM 2382 N N . THR B 1 120 ? 10.602 0.042 -7.613 1 98.12 120 THR B N 1
ATOM 2383 C CA . THR B 1 120 ? 9.32 0.472 -8.164 1 98.12 120 THR B CA 1
ATOM 2384 C C . THR B 1 120 ? 9.367 1.945 -8.555 1 98.12 120 THR B C 1
ATOM 2386 O O . THR B 1 120 ? 9.641 2.809 -7.723 1 98.12 120 THR B O 1
ATOM 2389 N N . ALA B 1 121 ? 9.148 2.197 -9.805 1 98.75 121 ALA B N 1
ATOM 2390 C CA . ALA B 1 121 ? 9.07 3.58 -10.273 1 98.75 121 ALA B CA 1
ATOM 2391 C C . ALA B 1 121 ? 7.641 4.105 -10.188 1 98.75 121 ALA B C 1
ATOM 2393 O O . ALA B 1 121 ? 7.418 5.254 -9.797 1 98.75 121 ALA B O 1
ATOM 2394 N N . SER B 1 122 ? 6.695 3.289 -10.594 1 98.94 122 SER B N 1
ATOM 2395 C CA . SER B 1 122 ? 5.289 3.67 -10.5 1 98.94 122 SER B CA 1
ATOM 2396 C C . SER B 1 122 ? 4.402 2.453 -10.258 1 98.94 122 SER B C 1
ATOM 2398 O O . SER B 1 122 ? 4.762 1.333 -10.633 1 98.94 122 SER B O 1
ATOM 2400 N N . LEU B 1 123 ? 3.326 2.645 -9.641 1 98.94 123 LEU B N 1
ATOM 2401 C CA . LEU B 1 123 ? 2.299 1.652 -9.344 1 98.94 123 LEU B CA 1
ATOM 2402 C C . LEU B 1 123 ? 0.905 2.256 -9.477 1 98.94 123 LEU B C 1
ATOM 2404 O O . LEU B 1 123 ? 0.589 3.248 -8.812 1 98.94 123 LEU B O 1
ATOM 2408 N N . LYS B 1 124 ? 0.138 1.726 -10.359 1 98.94 124 LYS B N 1
ATOM 2409 C CA . LYS B 1 124 ? -1.257 2.113 -10.539 1 98.94 124 LYS B CA 1
ATOM 2410 C C . LYS B 1 124 ? -2.197 0.97 -10.172 1 98.94 124 LYS B C 1
ATOM 2412 O O . LYS B 1 124 ? -2.023 -0.158 -10.641 1 98.94 124 LYS B O 1
ATOM 2417 N N . ILE B 1 125 ? -3.162 1.274 -9.367 1 98.94 125 ILE B N 1
ATOM 2418 C CA . ILE B 1 125 ? -4.105 0.252 -8.93 1 98.94 125 ILE B CA 1
ATOM 2419 C C . ILE B 1 125 ? -5.535 0.725 -9.18 1 98.94 125 ILE B C 1
ATOM 2421 O O . ILE B 1 125 ? -5.887 1.86 -8.852 1 98.94 125 ILE B O 1
ATOM 2425 N N . ASP B 1 126 ? -6.312 -0.101 -9.766 1 98.94 126 ASP B N 1
ATOM 2426 C CA . ASP B 1 126 ? -7.762 0.043 -9.82 1 98.94 126 ASP B CA 1
ATOM 2427 C C . ASP B 1 126 ? -8.445 -0.968 -8.898 1 98.94 126 ASP B C 1
ATOM 2429 O O . ASP B 1 126 ? -8.375 -2.176 -9.133 1 98.94 126 ASP B O 1
ATOM 2433 N N . TYR B 1 127 ? -9.078 -0.432 -7.879 1 98.88 127 TYR B N 1
ATOM 2434 C CA . TYR B 1 127 ? -9.828 -1.283 -6.957 1 98.88 127 TYR B CA 1
ATOM 2435 C C . TYR B 1 127 ? -11.219 -1.577 -7.496 1 98.88 127 TYR B C 1
ATOM 2437 O O . TYR B 1 127 ? -11.953 -0.66 -7.883 1 98.88 127 TYR B O 1
ATOM 2445 N N . ARG B 1 128 ? -11.578 -2.863 -7.441 1 98.69 128 ARG B N 1
ATOM 2446 C CA . ARG B 1 128 ? -12.781 -3.268 -8.164 1 98.69 128 ARG B CA 1
ATOM 2447 C C . ARG B 1 128 ? -13.867 -3.727 -7.203 1 98.69 128 ARG B C 1
ATOM 2449 O O . ARG B 1 128 ? -15.055 -3.447 -7.414 1 98.69 128 ARG B O 1
ATOM 2456 N N . SER B 1 129 ? -13.516 -4.492 -6.188 1 98.06 129 SER B N 1
ATOM 2457 C CA . SER B 1 129 ? -14.453 -4.996 -5.191 1 98.06 129 SER B CA 1
ATOM 2458 C C . SER B 1 129 ? -13.82 -5.035 -3.805 1 98.06 129 SER B C 1
ATOM 2460 O O . SER B 1 129 ? -12.602 -5.141 -3.68 1 98.06 129 SER B O 1
ATOM 2462 N N . PRO B 1 130 ? -14.688 -4.91 -2.758 1 97.38 130 PRO B N 1
ATOM 2463 C CA . PRO B 1 130 ? -14.117 -5.043 -1.413 1 97.38 130 PRO B CA 1
ATOM 2464 C C . PRO B 1 130 ? -13.5 -6.414 -1.167 1 97.38 130 PRO B C 1
ATOM 2466 O O . PRO B 1 130 ? -14.023 -7.426 -1.643 1 97.38 130 PRO B O 1
ATOM 2469 N N . THR B 1 131 ? -12.383 -6.457 -0.522 1 98.31 131 THR B N 1
ATOM 2470 C CA . THR B 1 131 ? -11.766 -7.699 -0.07 1 98.31 131 THR B CA 1
ATOM 2471 C C . THR B 1 131 ? -12.18 -8.023 1.362 1 98.31 131 THR B C 1
ATOM 2473 O O . THR B 1 131 ? -11.891 -7.258 2.285 1 98.31 131 THR B O 1
ATOM 2476 N N . LEU B 1 132 ? -12.781 -9.156 1.562 1 97.69 132 LEU B N 1
ATOM 2477 C CA . LEU B 1 132 ? -13.242 -9.531 2.896 1 97.69 132 LEU B CA 1
ATOM 2478 C C . LEU B 1 132 ? -12.078 -10.039 3.746 1 97.69 132 LEU B C 1
ATOM 2480 O O . LEU B 1 132 ? -11.18 -10.711 3.238 1 97.69 132 LEU B O 1
ATOM 2484 N N . ALA B 1 133 ? -12.148 -9.703 5.02 1 97.81 133 ALA B N 1
ATOM 2485 C CA . ALA B 1 133 ? -11.195 -10.297 5.953 1 97.81 133 ALA B CA 1
ATOM 2486 C C . ALA B 1 133 ? -11.438 -11.797 6.105 1 97.81 133 ALA B C 1
ATOM 2488 O O . ALA B 1 133 ? -12.523 -12.289 5.797 1 97.81 133 ALA B O 1
ATOM 2489 N N . ASN B 1 134 ? -10.336 -12.461 6.566 1 97.19 134 ASN B N 1
ATOM 2490 C CA . ASN B 1 134 ? -10.352 -13.898 6.781 1 97.19 134 ASN B CA 1
ATOM 2491 C C . ASN B 1 134 ? -10.75 -14.648 5.508 1 97.19 134 ASN B C 1
ATOM 2493 O O . ASN B 1 134 ? -11.625 -15.516 5.539 1 97.19 134 ASN B O 1
ATOM 2497 N N . SER B 1 135 ? -10.102 -14.32 4.449 1 96.94 135 SER B N 1
ATOM 2498 C CA . SER B 1 135 ? -10.375 -14.938 3.15 1 96.94 135 SER B CA 1
ATOM 2499 C C . SER B 1 135 ? -9.078 -15.234 2.402 1 96.94 135 SER B C 1
ATOM 2501 O O . SER B 1 135 ? -8.008 -14.773 2.797 1 96.94 135 SER B O 1
ATOM 2503 N N . PHE B 1 136 ? -9.219 -16.078 1.422 1 97.62 136 PHE B N 1
ATOM 2504 C CA . PHE B 1 136 ? -8.117 -16.438 0.54 1 97.62 136 PHE B CA 1
ATOM 2505 C C . PHE B 1 136 ? -8.172 -15.641 -0.755 1 97.62 136 PHE B C 1
ATOM 2507 O O . PHE B 1 136 ? -9.242 -15.477 -1.341 1 97.62 136 PHE B O 1
ATOM 2514 N N . VAL B 1 137 ? -7.012 -15.141 -1.184 1 98.5 137 VAL B N 1
ATOM 2515 C CA . VAL B 1 137 ? -6.93 -14.422 -2.449 1 98.5 137 VAL B CA 1
ATOM 2516 C C . VAL B 1 137 ? -5.785 -14.984 -3.291 1 98.5 137 VAL B C 1
ATOM 2518 O O . VAL B 1 137 ? -4.848 -15.578 -2.758 1 98.5 137 VAL B O 1
ATOM 2521 N N . VAL B 1 138 ? -5.922 -14.836 -4.582 1 98.56 138 VAL B N 1
ATOM 2522 C CA . VAL B 1 138 ? -4.891 -15.18 -5.555 1 98.56 138 VAL B CA 1
ATOM 2523 C C . VAL B 1 138 ? -4.375 -13.914 -6.238 1 98.56 138 VAL B C 1
ATOM 2525 O O . VAL B 1 138 ? -5.164 -13.109 -6.738 1 98.56 138 VAL B O 1
ATOM 2528 N N . LEU B 1 139 ? -3.084 -13.719 -6.191 1 98.75 139 LEU B N 1
ATOM 2529 C CA . LEU B 1 139 ? -2.428 -12.656 -6.945 1 98.75 139 LEU B CA 1
ATOM 2530 C C . LEU B 1 139 ? -1.716 -13.227 -8.172 1 98.75 139 LEU B C 1
ATOM 2532 O O . LEU B 1 139 ? -0.953 -14.188 -8.062 1 98.75 139 LEU B O 1
ATOM 2536 N N . LYS B 1 140 ? -2.02 -12.695 -9.312 1 98.31 140 LYS B N 1
ATOM 2537 C CA . LYS B 1 140 ? -1.348 -13.047 -10.562 1 98.31 140 LYS B CA 1
ATOM 2538 C C . LYS B 1 140 ? -0.612 -11.844 -11.148 1 98.31 140 LYS B C 1
ATOM 2540 O O . LYS B 1 140 ? -1.17 -10.75 -11.227 1 98.31 140 LYS B O 1
ATOM 2545 N N . ALA B 1 141 ? 0.575 -12.086 -11.516 1 97.81 141 ALA B N 1
ATOM 2546 C CA . ALA B 1 141 ? 1.408 -11.055 -12.125 1 97.81 141 ALA B CA 1
ATOM 2547 C C . ALA B 1 141 ? 2.07 -11.562 -13.398 1 97.81 141 ALA B C 1
ATOM 2549 O O . ALA B 1 141 ? 2.424 -12.742 -13.492 1 97.81 141 ALA B O 1
ATOM 2550 N N . TRP B 1 142 ? 2.238 -10.625 -14.359 1 96.31 142 TRP B N 1
ATOM 2551 C CA . TRP B 1 142 ? 2.941 -11 -15.586 1 96.31 142 TRP B CA 1
ATOM 2552 C C . TRP B 1 142 ? 3.619 -9.789 -16.219 1 96.31 142 TRP B C 1
ATOM 2554 O O . TRP B 1 142 ? 3.111 -8.672 -16.125 1 96.31 142 TRP B O 1
ATOM 2564 N N . THR B 1 143 ? 4.727 -10.078 -16.844 1 95.5 143 THR B N 1
ATOM 2565 C CA . THR B 1 143 ? 5.477 -9.031 -17.531 1 95.5 143 THR B CA 1
ATOM 2566 C C . THR B 1 143 ? 4.848 -8.719 -18.891 1 95.5 143 THR B C 1
ATOM 2568 O O . THR B 1 143 ? 4.48 -9.625 -19.625 1 95.5 143 THR B O 1
ATOM 2571 N N . THR B 1 144 ? 4.746 -7.395 -19.172 1 95.38 144 THR B N 1
ATOM 2572 C CA . THR B 1 144 ? 4.137 -7.016 -20.438 1 95.38 144 THR B CA 1
ATOM 2573 C C . THR B 1 144 ? 5.191 -6.508 -21.406 1 95.38 144 THR B C 1
ATOM 2575 O O . THR B 1 144 ? 4.992 -6.547 -22.625 1 95.38 144 THR B O 1
ATOM 2578 N N . SER B 1 145 ? 6.336 -6.008 -20.891 1 93.5 145 SER B N 1
ATOM 2579 C CA . SER B 1 145 ? 7.418 -5.562 -21.766 1 93.5 145 SER B CA 1
ATOM 2580 C C . SER B 1 145 ? 8.695 -5.305 -20.984 1 93.5 145 SER B C 1
ATOM 2582 O O . SER B 1 145 ? 8.648 -5.078 -19.766 1 93.5 145 SER B O 1
ATOM 2584 N N . LYS B 1 146 ? 9.781 -5.32 -21.656 1 92.5 146 LYS B N 1
ATOM 2585 C CA . LYS B 1 146 ? 11.094 -4.945 -21.125 1 92.5 146 LYS B CA 1
ATOM 2586 C C . LYS B 1 146 ? 11.859 -4.09 -22.141 1 92.5 146 LYS B C 1
ATOM 2588 O O . LYS B 1 146 ? 11.93 -4.43 -23.312 1 92.5 146 LYS B O 1
ATOM 2593 N N . SER B 1 147 ? 12.297 -3.039 -21.688 1 93.19 147 SER B N 1
ATOM 2594 C CA . SER B 1 147 ? 13.148 -2.143 -22.469 1 93.19 147 SER B CA 1
ATOM 2595 C C . SER B 1 147 ? 14.32 -1.636 -21.641 1 93.19 147 SER B C 1
ATOM 2597 O O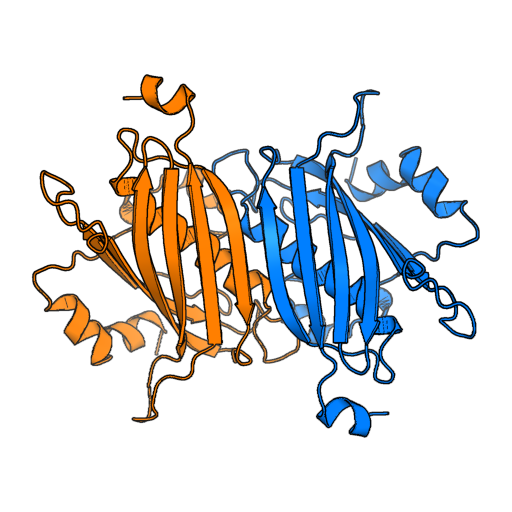 . SER B 1 147 ? 14.156 -0.745 -20.797 1 93.19 147 SER B O 1
ATOM 2599 N N . GLY B 1 148 ? 15.5 -2.244 -21.938 1 91.5 148 GLY B N 1
ATOM 2600 C CA . GLY B 1 148 ? 16.656 -1.864 -21.125 1 91.5 148 GLY B CA 1
ATOM 2601 C C . GLY B 1 148 ? 16.484 -2.158 -19.656 1 91.5 148 GLY B C 1
ATOM 2602 O O . GLY B 1 148 ? 16.266 -3.307 -19.266 1 91.5 148 GLY B O 1
ATOM 2603 N N . ARG B 1 149 ? 16.547 -1.037 -18.922 1 94.88 149 ARG B N 1
ATOM 2604 C CA . ARG B 1 149 ? 16.469 -1.185 -17.484 1 94.88 149 ARG B CA 1
ATOM 2605 C C . ARG B 1 149 ? 15.031 -1.102 -16.984 1 94.88 149 ARG B C 1
ATOM 2607 O O . ARG B 1 149 ? 14.781 -1.046 -15.781 1 94.88 149 ARG B O 1
ATOM 2614 N N . LYS B 1 150 ? 14.117 -1.065 -17.922 1 96.06 150 LYS B N 1
ATOM 2615 C CA . LYS B 1 150 ? 12.719 -0.895 -17.547 1 96.06 150 LYS B CA 1
ATOM 2616 C C . LYS B 1 150 ? 11.914 -2.16 -17.844 1 96.06 150 LYS B C 1
ATOM 2618 O O . LYS B 1 150 ? 12.023 -2.732 -18.922 1 96.06 150 LYS B O 1
ATOM 2623 N N . VAL B 1 151 ? 11.164 -2.559 -16.859 1 95.31 151 VAL B N 1
ATOM 2624 C CA . VAL B 1 151 ? 10.234 -3.672 -17.047 1 95.31 151 VAL B CA 1
ATOM 2625 C C . VAL B 1 151 ? 8.82 -3.236 -16.672 1 95.31 151 VAL B C 1
ATOM 2627 O O . VAL B 1 151 ? 8.609 -2.672 -15.594 1 95.31 151 VAL B O 1
ATOM 2630 N N . HIS B 1 152 ? 7.875 -3.451 -17.547 1 97.38 152 HIS B N 1
ATOM 2631 C CA . HIS B 1 152 ? 6.461 -3.221 -17.266 1 97.38 152 HIS B CA 1
ATOM 2632 C C . HIS B 1 152 ? 5.766 -4.512 -16.859 1 97.38 152 HIS B C 1
ATOM 2634 O O . HIS B 1 152 ? 5.902 -5.539 -17.531 1 97.38 152 HIS B O 1
ATOM 2640 N N . VAL B 1 153 ? 5.043 -4.449 -15.758 1 97.38 153 VAL B N 1
ATOM 2641 C CA . VAL B 1 153 ? 4.371 -5.609 -15.188 1 97.38 153 VAL B CA 1
ATOM 2642 C C . VAL B 1 153 ? 2.9 -5.281 -14.93 1 97.38 153 VAL B C 1
ATOM 2644 O O . VAL B 1 153 ? 2.57 -4.164 -14.516 1 97.38 153 VAL B O 1
ATOM 2647 N N . LYS B 1 154 ? 2.023 -6.184 -15.172 1 98.44 154 LYS B N 1
ATOM 2648 C CA . LYS B 1 154 ? 0.617 -6.098 -14.789 1 98.44 154 LYS B CA 1
ATOM 2649 C C . LYS B 1 154 ? 0.262 -7.164 -13.758 1 98.44 154 LYS B C 1
ATOM 2651 O O . LYS B 1 154 ? 0.976 -8.164 -13.617 1 98.44 154 LYS B O 1
ATOM 2656 N N . GLY B 1 155 ? -0.776 -6.91 -12.984 1 98.56 155 GLY B N 1
ATOM 2657 C CA . GLY B 1 155 ? -1.217 -7.879 -11.992 1 98.56 155 GLY B CA 1
ATOM 2658 C C . GLY B 1 155 ? -2.674 -7.711 -11.602 1 98.56 155 GLY B C 1
ATOM 2659 O O . GLY B 1 155 ? -3.268 -6.656 -11.836 1 98.56 155 GLY B O 1
ATOM 2660 N N . ILE B 1 156 ? -3.205 -8.773 -11.102 1 98.88 156 ILE B N 1
ATOM 2661 C CA . ILE B 1 156 ? -4.555 -8.742 -10.555 1 98.88 156 ILE B CA 1
ATOM 2662 C C . ILE B 1 156 ? -4.578 -9.477 -9.211 1 98.88 156 ILE B C 1
ATOM 2664 O O . ILE B 1 156 ? -3.689 -10.281 -8.922 1 98.88 156 ILE B O 1
ATOM 2668 N N . ILE B 1 157 ? -5.496 -9.109 -8.352 1 98.94 157 ILE B N 1
ATOM 2669 C CA . ILE B 1 157 ? -5.891 -9.898 -7.191 1 98.94 157 ILE B CA 1
ATOM 2670 C C . ILE B 1 157 ? -7.344 -10.344 -7.336 1 98.94 157 ILE B C 1
ATOM 2672 O O . ILE B 1 157 ? -8.219 -9.539 -7.668 1 98.94 157 ILE B O 1
ATOM 2676 N N . GLU B 1 158 ? -7.637 -11.602 -7.094 1 98.75 158 GLU B N 1
ATOM 2677 C CA . GLU B 1 158 ? -8.984 -12.156 -7.113 1 98.75 158 GLU B CA 1
ATOM 2678 C C . GLU B 1 158 ? -9.211 -13.094 -5.93 1 98.75 158 GLU B C 1
ATOM 2680 O O . GLU B 1 158 ? -8.258 -13.523 -5.277 1 98.75 158 GLU B O 1
ATOM 2685 N N . THR B 1 159 ? -10.477 -13.336 -5.629 1 98.12 159 THR B N 1
ATOM 2686 C CA . THR B 1 159 ? -10.773 -14.312 -4.586 1 98.12 159 THR B CA 1
ATOM 2687 C C . THR B 1 159 ? -10.391 -15.719 -5.035 1 98.12 159 THR B C 1
ATOM 2689 O O . THR B 1 159 ? -10.445 -16.031 -6.227 1 98.12 159 THR B O 1
ATOM 2692 N N . LEU B 1 160 ? -9.914 -16.516 -4.09 1 96.88 160 LEU B N 1
ATOM 2693 C CA . LEU B 1 160 ? -9.758 -17.953 -4.355 1 96.88 160 LEU B CA 1
ATOM 2694 C C . LEU B 1 160 ? -11.102 -18.656 -4.27 1 96.88 160 LEU B C 1
ATOM 2696 O O . LEU B 1 160 ? -11.781 -18.594 -3.24 1 96.88 160 LEU B O 1
ATOM 2700 N N . SER B 1 161 ? -11.477 -19.312 -5.293 1 89.31 161 SER B N 1
ATOM 2701 C CA . SER B 1 161 ? -12.773 -19.984 -5.332 1 89.31 161 SER B CA 1
ATOM 2702 C C . SER B 1 161 ? -12.812 -21.141 -4.348 1 89.31 161 SER B C 1
ATOM 2704 O O . SER B 1 161 ? -12.07 -22.125 -4.496 1 89.31 161 SER B O 1
ATOM 2706 N N . MET B 1 162 ? -13.617 -21 -3.303 1 82.69 162 MET B N 1
ATOM 2707 C CA . MET B 1 162 ? -13.758 -22.078 -2.322 1 82.69 162 MET B CA 1
ATOM 2708 C C . MET B 1 162 ? -15.039 -22.875 -2.559 1 82.69 162 MET B C 1
ATOM 2710 O O . MET B 1 162 ? -15.117 -24.047 -2.209 1 82.69 162 MET B O 1
ATOM 2714 N N . ASN B 1 163 ? -16.141 -22.297 -3.018 1 77 163 ASN B N 1
ATOM 2715 C CA . ASN B 1 163 ? -17.438 -22.922 -3.193 1 77 163 ASN B CA 1
ATOM 2716 C C . ASN B 1 163 ? -17.891 -22.891 -4.648 1 77 163 ASN B C 1
ATOM 2718 O O . ASN B 1 163 ? -19.078 -22.734 -4.93 1 77 163 ASN B O 1
ATOM 2722 N N . SER B 1 164 ? -17.016 -23.188 -5.559 1 76.81 164 SER B N 1
ATOM 2723 C CA . SER B 1 164 ? -17.344 -23.297 -6.977 1 76.81 164 SER B CA 1
ATOM 2724 C C . SER B 1 164 ? -17.719 -21.938 -7.559 1 76.81 164 SER B C 1
ATOM 2726 O O . SER B 1 164 ? -18.094 -21.844 -8.734 1 76.81 164 SER B O 1
ATOM 2728 N N . ASP B 1 165 ? -17.766 -20.953 -6.672 1 84.56 165 ASP B N 1
ATOM 2729 C CA . ASP B 1 165 ? -18.031 -19.609 -7.207 1 84.56 165 ASP B CA 1
ATOM 2730 C C . ASP B 1 165 ? -16.891 -19.141 -8.094 1 84.56 165 ASP B C 1
ATOM 2732 O O . ASP B 1 165 ? -15.727 -19.5 -7.863 1 84.56 165 ASP B O 1
ATOM 2736 N N . ALA B 1 166 ? -17.297 -18.453 -9.078 1 92.44 166 ALA B N 1
ATOM 2737 C CA . ALA B 1 166 ? -16.266 -17.844 -9.93 1 92.44 166 ALA B CA 1
ATOM 2738 C C . ALA B 1 166 ? -15.438 -16.844 -9.141 1 92.44 166 ALA B C 1
ATOM 2740 O O . ALA B 1 166 ? -15.938 -16.172 -8.234 1 92.44 166 ALA B O 1
ATOM 2741 N N . PRO B 1 167 ? -14.164 -16.797 -9.445 1 95.88 167 PRO B N 1
ATOM 2742 C CA . PRO B 1 167 ? -13.336 -15.789 -8.781 1 95.88 167 PRO B CA 1
ATOM 2743 C C . PRO B 1 167 ? -13.859 -14.375 -8.977 1 95.88 167 PRO B C 1
ATOM 2745 O O . PRO B 1 167 ? -14.367 -14.039 -10.055 1 95.88 167 PRO B O 1
ATOM 2748 N N . LYS B 1 168 ? -13.844 -13.633 -7.945 1 97.25 168 LYS B N 1
ATOM 2749 C CA . LYS B 1 168 ? -14.211 -12.227 -8.008 1 97.25 168 LYS B CA 1
ATOM 2750 C C . LYS B 1 168 ? -12.977 -11.336 -8.086 1 97.25 168 LYS B C 1
ATOM 2752 O O . LYS B 1 168 ? -12.055 -11.477 -7.273 1 97.25 168 LYS B O 1
ATOM 2757 N N . LEU B 1 169 ? -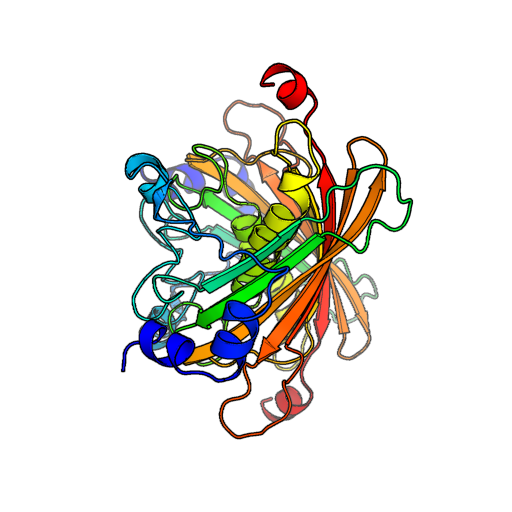12.961 -10.43 -9.117 1 98.69 169 LEU B N 1
ATOM 2758 C CA . LEU B 1 169 ? -11.859 -9.484 -9.258 1 98.69 169 LEU B CA 1
ATOM 2759 C C . LEU B 1 169 ? -11.875 -8.453 -8.141 1 98.69 169 LEU B C 1
ATOM 2761 O O . LEU B 1 169 ? -12.898 -7.809 -7.902 1 98.69 169 LEU B O 1
ATOM 2765 N N . LEU B 1 170 ? -10.766 -8.312 -7.438 1 98.88 170 LEU B N 1
ATOM 2766 C CA . LEU B 1 170 ? -10.688 -7.398 -6.305 1 98.88 170 LEU B CA 1
ATOM 2767 C C . LEU B 1 170 ? -9.898 -6.145 -6.676 1 98.88 170 LEU B C 1
ATOM 2769 O O . LEU B 1 170 ? -10.266 -5.039 -6.277 1 98.88 170 LEU B O 1
ATOM 2773 N N . A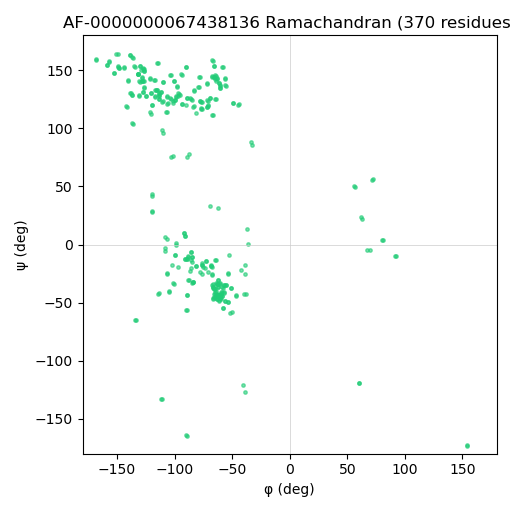LA B 1 171 ? -8.812 -6.262 -7.43 1 98.94 171 ALA B N 1
ATOM 2774 C CA . ALA B 1 171 ? -7.977 -5.145 -7.855 1 98.94 171 ALA B CA 1
ATOM 2775 C C . ALA B 1 171 ? -7.152 -5.512 -9.086 1 98.94 171 ALA B C 1
ATOM 2777 O O . ALA B 1 171 ? -6.859 -6.691 -9.312 1 98.94 171 ALA B O 1
ATOM 2778 N N . GLU B 1 172 ? -6.773 -4.527 -9.867 1 98.94 172 GLU B N 1
ATOM 2779 C CA . GLU B 1 172 ? -5.848 -4.602 -10.992 1 98.94 172 GLU B CA 1
ATOM 2780 C C . GLU B 1 172 ? -4.734 -3.566 -10.859 1 98.94 172 GLU B C 1
ATOM 2782 O O . GLU B 1 172 ? -4.949 -2.477 -10.328 1 98.94 172 GLU B O 1
ATOM 2787 N N . ALA B 1 173 ? -3.627 -3.951 -11.445 1 98.94 173 ALA B N 1
ATOM 2788 C CA . ALA B 1 173 ? -2.518 -3.023 -11.25 1 98.94 173 ALA B CA 1
ATOM 2789 C C . ALA B 1 173 ? -1.567 -3.039 -12.445 1 98.94 173 ALA B C 1
ATOM 2791 O O . ALA B 1 173 ? -1.502 -4.027 -13.18 1 98.94 173 ALA B O 1
ATOM 2792 N N . GLU B 1 174 ? -0.89 -1.975 -12.656 1 98.88 174 GLU B N 1
ATOM 2793 C CA . GLU B 1 174 ? 0.24 -1.8 -13.562 1 98.88 174 GLU B CA 1
ATOM 2794 C C . GLU B 1 174 ? 1.439 -1.193 -12.836 1 98.88 174 GLU B C 1
ATOM 2796 O O . GLU B 1 174 ? 1.281 -0.29 -12.016 1 98.88 174 GLU B O 1
ATOM 2801 N N . MET B 1 175 ? 2.574 -1.701 -13.203 1 98.81 175 MET B N 1
ATOM 2802 C CA . MET B 1 175 ? 3.779 -1.261 -12.508 1 98.81 175 MET B CA 1
ATOM 2803 C C . MET B 1 175 ? 4.938 -1.085 -13.484 1 98.81 175 MET B C 1
ATOM 2805 O O . MET B 1 175 ? 5.082 -1.864 -14.43 1 98.81 175 MET B O 1
ATOM 2809 N N . LEU B 1 176 ? 5.703 -0.073 -13.266 1 98.88 176 LEU B N 1
ATOM 2810 C CA . LEU B 1 176 ? 7.016 0.08 -13.883 1 98.88 176 LEU B CA 1
ATOM 2811 C C . LEU B 1 176 ? 8.125 -0.189 -12.875 1 98.88 176 LEU B C 1
ATOM 2813 O O . LEU B 1 176 ? 8.172 0.439 -11.812 1 98.88 176 LEU B O 1
ATOM 2817 N N . VAL B 1 177 ? 8.945 -1.119 -13.148 1 98 177 VAL B N 1
ATOM 2818 C CA . VAL B 1 177 ? 10.109 -1.452 -12.336 1 98 177 VAL B CA 1
ATOM 2819 C C . VAL B 1 177 ? 11.391 -1.063 -13.07 1 98 177 VAL B C 1
ATOM 2821 O O . VAL B 1 177 ? 11.516 -1.298 -14.273 1 98 177 VAL B O 1
ATOM 2824 N N . ILE B 1 178 ? 12.352 -0.524 -12.312 1 98 178 ILE B N 1
ATOM 2825 C CA . ILE B 1 178 ? 13.594 -0.081 -12.938 1 98 178 ILE B CA 1
ATOM 2826 C C . ILE B 1 178 ? 14.789 -0.717 -12.234 1 98 178 ILE B C 1
ATOM 2828 O O . ILE B 1 178 ? 14.859 -0.724 -11 1 98 178 ILE B O 1
ATOM 2832 N N . GLU B 1 179 ? 15.688 -1.192 -12.984 1 95.38 179 GLU B N 1
ATOM 2833 C CA . GLU B 1 179 ? 16.969 -1.63 -12.438 1 95.38 179 GLU B CA 1
ATOM 2834 C C . GLU B 1 179 ? 17.859 -0.44 -12.117 1 95.38 179 GLU B C 1
ATOM 2836 O O . GLU B 1 179 ? 18.188 0.36 -13 1 95.38 179 GLU B O 1
ATOM 2841 N N . PRO B 1 180 ? 18.266 -0.365 -10.852 1 91.56 180 PRO B N 1
ATOM 2842 C CA . PRO B 1 180 ? 19.141 0.759 -10.523 1 91.56 180 PRO B CA 1
ATOM 2843 C C . PRO B 1 180 ? 20.5 0.676 -11.227 1 91.56 180 PRO B C 1
ATOM 2845 O O . PRO B 1 180 ? 21 -0.423 -11.477 1 91.56 180 PRO B O 1
ATOM 2848 N N . ARG B 1 181 ? 21.078 1.812 -11.414 1 87.06 181 ARG B N 1
ATOM 2849 C CA . ARG B 1 181 ? 22.344 1.87 -12.133 1 87.06 181 ARG B CA 1
ATOM 2850 C C . ARG B 1 181 ? 23.469 1.194 -11.344 1 87.06 181 ARG B C 1
ATOM 2852 O O . ARG B 1 181 ? 24.375 0.618 -11.922 1 87.06 181 ARG B O 1
ATOM 2859 N N . TRP B 1 182 ? 23.406 1.311 -10 1 79.88 182 TRP B N 1
ATOM 2860 C CA . TRP B 1 182 ? 24.453 0.742 -9.164 1 79.88 182 TRP B CA 1
ATOM 2861 C C . TRP B 1 182 ? 24.359 -0.78 -9.133 1 79.88 182 TRP B C 1
ATOM 2863 O O . TRP B 1 182 ? 25.297 -1.456 -8.703 1 79.88 182 TRP B O 1
ATOM 2873 N N . ALA B 1 183 ? 23.297 -1.35 -9.562 1 70.75 183 ALA B N 1
ATOM 2874 C CA . ALA B 1 183 ? 23.094 -2.797 -9.555 1 70.75 183 ALA B CA 1
ATOM 2875 C C . ALA B 1 183 ? 24.047 -3.486 -10.516 1 70.75 183 ALA B C 1
ATOM 2877 O O . ALA B 1 183 ? 24.469 -4.621 -10.281 1 70.75 183 ALA B O 1
ATOM 2878 N N . ASP B 1 184 ? 24.266 -2.795 -11.602 1 60.72 184 ASP B N 1
ATOM 2879 C CA . ASP B 1 184 ? 25.219 -3.33 -12.57 1 60.72 184 ASP B CA 1
ATOM 2880 C C . ASP B 1 184 ? 26.562 -3.635 -11.898 1 60.72 184 ASP B C 1
ATOM 2882 O O . ASP B 1 184 ? 27.312 -4.492 -12.367 1 60.72 184 ASP B O 1
ATOM 2886 N N . LYS B 1 185 ? 26.781 -2.91 -10.805 1 55.97 185 LYS B N 1
ATOM 2887 C CA . LYS B 1 185 ? 28.078 -3.074 -10.172 1 55.97 185 LYS B CA 1
ATOM 2888 C C . LYS B 1 185 ? 28.094 -4.27 -9.219 1 55.97 185 LYS B C 1
ATOM 2890 O O . LYS B 1 185 ? 29.141 -4.676 -8.734 1 55.97 185 LYS B O 1
ATOM 2895 N N . LEU B 1 186 ? 26.891 -4.672 -8.961 1 49.84 186 LEU B N 1
ATOM 2896 C CA . LEU B 1 186 ? 26.797 -5.777 -8.016 1 49.84 186 LEU B CA 1
ATOM 2897 C C . LEU B 1 186 ? 26.938 -7.117 -8.727 1 49.84 186 LEU B C 1
ATOM 2899 O O . LEU B 1 186 ? 27.188 -8.141 -8.086 1 49.84 186 LEU B O 1
ATOM 2903 N N . SER B 1 187 ? 26.703 -7.113 -10.031 1 46.31 187 SER B N 1
ATOM 2904 C CA . SER B 1 187 ? 26.906 -8.367 -10.742 1 46.31 187 SER B CA 1
ATOM 2905 C C . SER B 1 187 ? 28.359 -8.523 -11.164 1 46.31 187 SER B C 1
ATOM 2907 O O . SER B 1 187 ? 29.062 -7.531 -11.406 1 46.31 187 SER B O 1
#

Organism: Komagataella phaffii (strain GS115 / ATCC 20864) (NCBI:txid644223)

Solvent-accessible surface area (backbone atoms only — not comparable to full-atom values): 19185 Å² total; per-residue (Å²): 132,58,68,48,62,54,47,70,67,32,68,66,45,49,52,53,70,68,35,84,74,43,41,75,56,72,65,74,83,71,55,54,69,80,59,32,65,29,13,25,69,72,30,60,40,36,32,91,42,23,35,42,65,74,60,50,33,32,35,24,76,51,78,66,68,90,60,86,65,44,70,42,24,30,29,41,34,43,44,39,37,19,48,30,36,7,65,47,94,60,28,40,20,68,28,55,54,44,27,53,48,50,54,49,40,46,58,45,47,20,78,77,36,91,56,48,49,62,42,70,40,31,42,36,36,42,48,68,41,90,43,58,33,68,37,49,34,34,37,41,25,35,30,70,38,72,56,91,54,35,35,35,28,35,35,38,34,28,42,51,61,82,80,83,47,73,62,46,66,28,32,38,37,42,34,37,35,32,46,53,78,71,36,66,71,71,92,131,57,68,48,63,55,46,70,68,31,68,67,45,48,51,52,71,65,34,83,74,46,42,77,54,73,65,71,82,71,55,52,70,76,61,34,64,26,14,26,70,71,30,60,40,35,33,91,45,22,35,44,65,75,59,49,34,33,36,25,76,50,80,70,62,91,62,89,70,44,71,44,24,30,28,40,34,42,44,40,37,19,49,29,35,8,66,46,94,59,28,40,21,68,27,54,54,44,27,53,48,52,54,50,42,48,57,44,46,20,78,77,35,92,56,48,48,64,42,69,39,32,43,36,36,41,48,69,42,89,44,57,33,68,37,48,34,34,38,40,26,35,29,69,40,71,57,92,55,34,34,34,29,36,36,39,34,26,43,52,62,82,78,84,48,75,62,46,67,27,33,37,36,42,34,36,35,32,45,51,78,70,36,65,70,72,92

Radius of gyration: 20.83 Å; Cα contacts (8 Å, |Δi|>4): 858; chains: 2; bounding box: 57×60×51 Å

Secondary structure (DSSP, 8-state):
--HHHHHHHSHHHHHHHH-TT-EEE--GGGS-HHHHHTBIIIIITBSTTSBPSS-EEEEE----SS----TT-EEEEEEEE-GGGEEETTEE-HHHHHHHHHHHHHHHHGGGSTTS--EEEEEEEEE-SPPBSSEEEEEEEEEEEEETTEEEEEEEEEE--SSSPPPPEEEEEEEEEE--GGGGGT-/--HHHHHHHSHHHHHHHH-TT-EEE--GGGS-HHHHHTBIIIIITBSTTSBPSS-EEEEE----SS-S--TT-EEEEEEEE-GGGEEETTEE-HHHHHHHHHHHHHHHHGGGSTTS--EEEEEEEEE-SPPBSSEEEEEEEEEEEEETTEEEEEEEEEE--SSSPPPPEEEEEEEEEE--GGGGGT-

InterPro domains:
  IPR006683 Thioesterase domain [PF03061] (90-157)
  IPR029069 HotDog domain superfamily [SSF54637] (39-178)
  IPR052061 Post-transcriptional expression and antimicrobial biosynthesis protein [PTHR47260] (7-185)